Protein AF-0000000077104558 (afdb_homodimer)

pLDDT: mean 77.6, std 26.63, range [23.59, 98.69]

Solvent-accessible surface area (backbone atoms only — not comparable to full-atom values): 18915 Å² total; per-residue (Å²): 138,82,85,77,78,81,74,84,78,74,76,68,64,57,60,60,61,72,69,92,77,56,79,34,74,35,62,56,65,62,40,69,46,82,42,83,45,89,89,47,99,36,35,40,33,41,27,48,39,65,87,74,42,53,87,44,35,19,23,61,85,57,86,48,36,64,60,74,86,74,91,70,80,46,64,46,63,45,58,51,24,25,36,63,86,80,67,45,45,27,31,38,36,40,36,49,69,88,67,88,81,68,63,37,65,45,45,13,48,39,29,20,42,16,42,51,43,44,33,39,52,28,61,74,70,66,52,86,85,43,72,89,64,41,62,67,60,21,51,48,23,10,52,45,20,20,53,48,41,24,49,75,66,49,53,61,63,62,62,63,58,64,70,72,105,138,80,84,78,78,82,75,82,78,74,78,67,65,59,64,63,62,74,69,93,75,55,80,36,72,51,58,61,66,65,40,68,45,81,42,84,44,89,88,45,99,38,37,40,34,40,26,48,41,65,85,74,43,52,89,43,3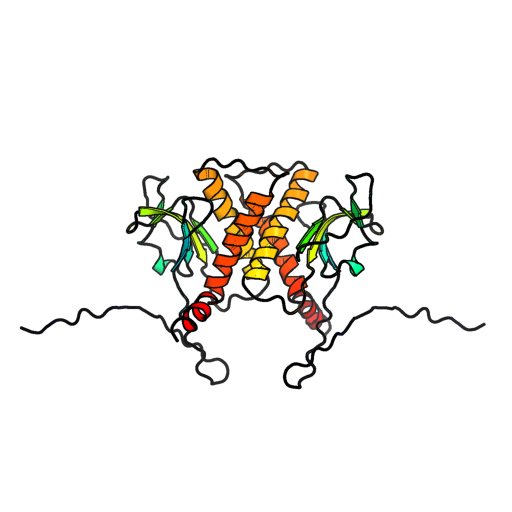5,20,24,61,86,58,85,50,36,64,59,75,86,74,90,71,80,46,67,44,64,44,60,52,24,25,35,64,86,82,66,47,44,26,30,36,35,40,34,48,70,87,67,88,81,68,62,36,66,46,44,13,48,41,29,21,43,16,42,54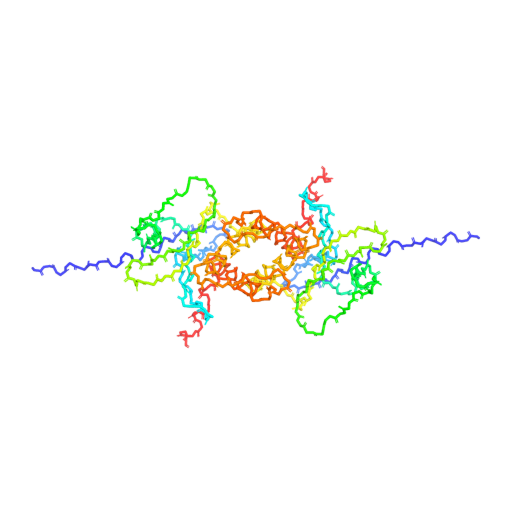,45,46,32,38,53,27,61,75,70,67,51,86,85,42,71,88,62,40,61,67,59,21,50,48,22,10,51,45,20,21,54,48,41,24,51,75,66,50,52,62,60,64,64,62,57,65,71,71,105

Radius of gyration: 22.87 Å; Cα contacts (8 Å, |Δi|>4): 547; chains: 2; bounding box: 53×93×56 Å

Structure (mmCIF, N/CA/C/O backbone):
data_AF-0000000077104558-model_v1
#
loop_
_entity.id
_entity.type
_entity.pdbx_description
1 polymer 'Uncharacterized protein'
#
loop_
_atom_site.group_PDB
_atom_site.id
_atom_site.type_symbol
_atom_site.label_atom_id
_atom_site.label_alt_id
_atom_site.label_comp_id
_atom_site.label_asym_id
_atom_site.label_entity_id
_atom_site.label_seq_id
_atom_site.pdbx_PDB_ins_code
_atom_site.Cartn_x
_atom_site.Cartn_y
_atom_site.Cartn_z
_atom_site.occupancy
_atom_site.B_iso_or_equiv
_atom_site.auth_seq_id
_atom_site.auth_comp_id
_atom_site.auth_asym_id
_atom_site.auth_atom_id
_atom_site.pdbx_PDB_model_num
ATOM 1 N N . MET A 1 1 ? -19.391 45.375 31.953 1 25.64 1 MET A N 1
ATOM 2 C CA . MET A 1 1 ? -18.109 44.719 31.75 1 25.64 1 MET A CA 1
ATOM 3 C C . MET A 1 1 ? -18.297 43.312 31.219 1 25.64 1 MET A C 1
ATOM 5 O O . MET A 1 1 ? -18.688 42.406 31.969 1 25.64 1 MET A O 1
ATOM 9 N N . GLY A 1 2 ? -18.922 43.094 30.047 1 24.81 2 GLY A N 1
ATOM 10 C CA . GLY A 1 2 ? -19.656 42.062 29.344 1 24.81 2 GLY A CA 1
ATOM 11 C C . GLY A 1 2 ? -18.781 40.906 28.891 1 24.81 2 GLY A C 1
ATOM 12 O O . GLY A 1 2 ? -17.766 41.125 28.219 1 24.81 2 GLY A O 1
ATOM 13 N N . THR A 1 3 ? -18.578 39.781 29.688 1 26.31 3 THR A N 1
ATOM 14 C CA . THR A 1 3 ? -17.75 38.562 29.594 1 26.31 3 THR A CA 1
ATOM 15 C C . THR A 1 3 ? -17.938 37.875 28.234 1 26.31 3 THR A C 1
ATOM 17 O O . THR A 1 3 ? -19.062 37.5 27.891 1 26.31 3 THR A O 1
ATOM 20 N N . LEU A 1 4 ? -17.172 38.188 27.141 1 25 4 LEU A N 1
ATOM 21 C CA . LEU A 1 4 ? -17.109 37.719 25.75 1 25 4 LEU A CA 1
ATOM 22 C C . LEU A 1 4 ? -16.828 36.25 25.703 1 25 4 LEU A C 1
ATOM 24 O O . LEU A 1 4 ? -15.781 35.781 26.156 1 25 4 LEU A O 1
ATOM 28 N N . LEU A 1 5 ? -17.875 35.406 25.797 1 23.59 5 LEU A N 1
ATOM 29 C CA . LEU A 1 5 ? -17.875 33.938 25.625 1 23.59 5 LEU A CA 1
ATOM 30 C C . LEU A 1 5 ? -17.219 33.562 24.312 1 23.59 5 LEU A C 1
ATOM 32 O O . LEU A 1 5 ? -17.719 33.906 23.234 1 23.59 5 LEU A O 1
ATOM 36 N N . LYS A 1 6 ? -15.891 33.594 24.203 1 26.17 6 LYS A N 1
ATOM 37 C CA . LYS A 1 6 ? -15.023 33.094 23.141 1 26.17 6 LYS A CA 1
ATOM 38 C C . LYS A 1 6 ? -15.398 31.656 22.781 1 26.17 6 LYS A C 1
ATOM 40 O O . LYS A 1 6 ? -15.25 30.75 23.594 1 26.17 6 LYS A O 1
ATOM 45 N N . GLY A 1 7 ? -16.5 31.469 22.078 1 23.73 7 GLY A N 1
ATOM 46 C CA . GLY A 1 7 ? -17.141 30.266 21.578 1 23.73 7 GLY A CA 1
ATOM 47 C C . GLY A 1 7 ? -16.203 29.406 20.75 1 23.73 7 GLY A C 1
ATOM 48 O O . GLY A 1 7 ? -15.359 29.906 20.016 1 23.73 7 GLY A O 1
ATOM 49 N N . PHE A 1 8 ? -15.836 28.172 21.188 1 27.56 8 PHE A N 1
ATOM 50 C CA . PHE A 1 8 ? -15.094 27.016 20.688 1 27.56 8 PHE A CA 1
ATOM 51 C C . PHE A 1 8 ? -15.633 26.578 19.328 1 27.56 8 PHE A C 1
ATOM 53 O O . PHE A 1 8 ? -16.812 26.234 19.203 1 27.56 8 PHE A O 1
ATOM 60 N N . THR A 1 9 ? -15.336 27.172 18.172 1 25.25 9 THR A N 1
ATOM 61 C CA . THR A 1 9 ? -15.641 26.844 16.781 1 25.25 9 THR A CA 1
ATOM 62 C C . THR A 1 9 ? -15.18 25.438 16.453 1 25.25 9 THR A C 1
ATOM 64 O O . THR A 1 9 ? -14 25.203 16.188 1 25.25 9 THR A O 1
ATOM 67 N N . ASN A 1 10 ? -15.352 24.453 17.234 1 29.23 10 ASN A N 1
ATOM 68 C CA . ASN A 1 10 ? -15.242 23.078 16.75 1 29.23 10 ASN A CA 1
ATOM 69 C C . ASN A 1 10 ? -16.047 22.875 15.469 1 29.23 10 ASN A C 1
ATOM 71 O O . ASN A 1 10 ? -17.281 22.859 15.5 1 29.23 10 ASN A O 1
ATOM 75 N N . HIS A 1 11 ? -15.781 23.578 14.367 1 26.52 11 HIS A N 1
ATOM 76 C CA . HIS A 1 11 ? -16.484 23.469 13.094 1 26.52 11 HIS A CA 1
ATOM 77 C C . HIS A 1 11 ? -16.625 22 12.672 1 26.52 11 HIS A C 1
ATOM 79 O O . HIS A 1 11 ? -15.664 21.406 12.188 1 26.52 11 HIS A O 1
ATOM 85 N N . LEU A 1 12 ? -17.344 21.234 13.328 1 31.33 12 LEU A N 1
ATOM 86 C CA . LEU A 1 12 ? -18.031 20.016 12.938 1 31.33 12 LEU A CA 1
ATOM 87 C C . LEU A 1 12 ? -18.797 20.219 11.625 1 31.33 12 LEU A C 1
ATOM 89 O O . LEU A 1 12 ? -19.797 20.938 11.594 1 31.33 12 LEU A O 1
ATOM 93 N N . CYS A 1 13 ? -18.141 20.5 10.523 1 27.34 13 CYS A N 1
ATOM 94 C CA . CYS A 1 13 ? -19 20.609 9.344 1 27.34 13 CYS A CA 1
ATOM 95 C C . CYS A 1 13 ? -19.75 19.312 9.086 1 27.34 13 CYS A C 1
ATOM 97 O O . CYS A 1 13 ? -19.125 18.266 8.867 1 27.34 13 CYS A O 1
ATOM 99 N N . ARG A 1 14 ? -20.844 19.156 9.688 1 28.66 14 ARG A N 1
ATOM 100 C CA . ARG A 1 14 ? -21.906 18.172 9.547 1 28.66 14 ARG A CA 1
ATOM 101 C C . ARG A 1 14 ? -22.516 18.203 8.148 1 28.66 14 ARG A C 1
ATOM 103 O O . ARG A 1 14 ? -23.094 19.219 7.742 1 28.66 14 ARG A O 1
ATOM 110 N N . PHE A 1 15 ? -21.828 17.938 7.09 1 29.83 15 PHE A N 1
ATOM 111 C CA . PHE A 1 15 ? -22.75 17.891 5.961 1 29.83 15 PHE A CA 1
ATOM 112 C C . PHE A 1 15 ? -23.578 16.609 5.988 1 29.83 15 PHE A C 1
ATOM 114 O O . PHE A 1 15 ? -23.031 15.516 6.188 1 29.83 15 PHE A O 1
ATOM 121 N N . ILE A 1 16 ? -24.766 16.734 6.426 1 31.33 16 ILE A N 1
ATOM 122 C CA . ILE A 1 16 ? -25.859 15.758 6.441 1 31.33 16 ILE A CA 1
ATOM 123 C C . ILE A 1 16 ? -26.266 15.43 5.008 1 31.33 16 ILE A C 1
ATOM 125 O O . ILE A 1 16 ? -26.703 16.312 4.266 1 31.33 16 ILE A O 1
ATOM 129 N N . ALA A 1 17 ? -25.547 14.539 4.242 1 29.95 17 ALA A N 1
ATOM 130 C CA . ALA A 1 17 ? -26.234 14.164 3.006 1 29.95 17 ALA A CA 1
ATOM 131 C C . ALA A 1 17 ? -27.281 13.094 3.262 1 29.95 17 ALA A C 1
ATOM 133 O O . ALA A 1 17 ? -27.125 12.25 4.145 1 29.95 17 ALA A O 1
ATOM 134 N N . PHE A 1 18 ? -28.5 13.414 3.025 1 29.83 18 PHE A N 1
ATOM 135 C CA . PHE A 1 18 ? -29.734 12.656 3.178 1 29.83 18 PHE A CA 1
ATOM 136 C C . PHE A 1 18 ? -29.859 11.586 2.098 1 29.83 18 PHE A C 1
ATOM 138 O O . PHE A 1 18 ? -29.625 11.859 0.917 1 29.83 18 PHE A O 1
ATOM 145 N N . ARG A 1 19 ? -29.328 10.258 2.199 1 36.16 19 ARG A N 1
ATOM 146 C CA . ARG A 1 19 ? -29.844 9.273 1.257 1 36.16 19 ARG A CA 1
ATOM 147 C C . ARG A 1 19 ? -30.922 8.406 1.901 1 36.16 19 ARG A C 1
ATOM 149 O O . ARG A 1 19 ? -30.672 7.762 2.922 1 36.16 19 ARG A O 1
ATOM 156 N N . ASN A 1 20 ? -32.125 8.055 1.382 1 39.5 20 ASN A N 1
ATOM 157 C CA . ASN A 1 20 ? -33.406 7.414 1.604 1 39.5 20 ASN A CA 1
ATOM 158 C C . ASN A 1 20 ? -33.969 7.742 2.986 1 39.5 20 ASN A C 1
ATOM 160 O O . ASN A 1 20 ? -34.5 6.859 3.68 1 39.5 20 ASN A O 1
ATOM 164 N N . GLY A 1 21 ? -34.031 8.891 3.607 1 37.16 21 GLY A N 1
ATOM 165 C CA . GLY A 1 21 ? -34.781 9.398 4.746 1 37.16 21 GLY A CA 1
ATOM 166 C C . GLY A 1 21 ? -33.938 9.516 6.008 1 37.16 21 GLY A C 1
ATOM 167 O O . GLY A 1 21 ? -34.312 10.227 6.945 1 37.16 21 GLY A O 1
ATOM 168 N N . SER A 1 22 ? -33.5 8.273 6.551 1 35.34 22 SER A N 1
ATOM 169 C CA . SER A 1 22 ? -32.844 8.367 7.852 1 35.34 22 SER A CA 1
ATOM 170 C C . SER A 1 22 ? -31.672 9.352 7.816 1 35.34 22 SER A C 1
ATOM 172 O O . SER A 1 22 ? -31.031 9.523 6.777 1 35.34 22 SER A O 1
ATOM 174 N N . PRO A 1 23 ? -31.75 10.305 8.891 1 35.34 23 PRO A N 1
ATOM 175 C CA . PRO A 1 23 ? -30.641 11.273 9.008 1 35.34 23 PRO A CA 1
ATOM 176 C C . PRO A 1 23 ? -29.281 10.641 8.75 1 35.34 23 PRO A C 1
ATOM 178 O O . PRO A 1 23 ? -28.984 9.562 9.258 1 35.34 23 PRO A O 1
ATOM 181 N N . TRP A 1 24 ? -28.906 10.516 7.566 1 31.25 24 TRP A N 1
ATOM 182 C CA . TRP A 1 24 ? -27.531 10.109 7.309 1 31.25 24 TRP A CA 1
ATOM 183 C C . TRP A 1 24 ? -26.562 10.836 8.242 1 31.25 24 TRP A C 1
ATOM 185 O O . TRP A 1 24 ? -26.656 12.055 8.414 1 31.25 24 TRP A O 1
ATOM 195 N N . LEU A 1 25 ? -26.328 10.328 9.484 1 31.91 25 LEU A N 1
ATOM 196 C CA . LEU A 1 25 ? -25.266 10.727 10.398 1 31.91 25 LEU A CA 1
ATOM 197 C C . LEU A 1 25 ? -24.172 11.484 9.656 1 31.91 25 LEU A C 1
ATOM 199 O O . LEU A 1 25 ? -23.703 11.031 8.609 1 31.91 25 LEU A O 1
ATOM 203 N N . GLU A 1 26 ? -24.203 12.711 9.695 1 34 26 GLU A N 1
ATOM 204 C CA . GLU A 1 26 ? -23.172 13.672 9.328 1 34 26 GLU A CA 1
ATOM 205 C C . GLU A 1 26 ? -21.781 13.156 9.68 1 34 26 GLU A C 1
ATOM 207 O O . GLU A 1 26 ? -21.469 12.961 10.859 1 34 26 GLU A O 1
ATOM 212 N N . ILE A 1 27 ? -21.344 12.102 9.109 1 38 27 ILE A N 1
ATOM 213 C CA . ILE A 1 27 ? -20 11.562 9.273 1 38 27 ILE A CA 1
ATOM 214 C C . ILE A 1 27 ? -19.016 12.711 9.469 1 38 27 ILE A C 1
ATOM 216 O O . ILE A 1 27 ? -18.875 13.586 8.609 1 38 27 ILE A O 1
ATOM 220 N N . ILE A 1 28 ? -18.969 13.336 10.633 1 39.59 28 ILE A N 1
ATOM 221 C CA . ILE A 1 28 ? -17.875 14.219 11 1 39.59 28 ILE A CA 1
ATOM 222 C C . ILE A 1 28 ? -16.594 13.766 10.312 1 39.59 28 ILE A C 1
ATOM 224 O O . ILE A 1 28 ? -16.078 12.68 10.594 1 39.59 28 ILE A O 1
ATOM 228 N N . VAL A 1 29 ? -16.516 14.062 9.016 1 48.56 29 VAL A N 1
ATOM 229 C CA . VAL A 1 29 ? -15.32 13.789 8.211 1 48.56 29 VAL A CA 1
ATOM 230 C C . VAL A 1 29 ? -14.086 14.344 8.914 1 48.56 29 VAL A C 1
ATOM 232 O O . VAL A 1 29 ? -14.008 15.539 9.203 1 48.56 29 VAL A O 1
ATOM 235 N N . ILE A 1 30 ? -13.625 13.711 10.047 1 55.16 30 ILE A N 1
ATOM 236 C CA . ILE A 1 30 ? -12.305 14.055 10.57 1 55.16 30 ILE A CA 1
ATOM 237 C C . ILE A 1 30 ? -11.422 14.57 9.43 1 55.16 30 ILE A C 1
ATOM 239 O O . ILE A 1 30 ? -11.18 13.859 8.453 1 55.16 30 ILE A O 1
ATOM 243 N N . MET A 1 31 ? -11.141 15.992 9.5 1 75.88 31 MET A N 1
ATOM 244 C CA . MET A 1 31 ? -10.477 16.641 8.375 1 75.88 31 MET A CA 1
ATOM 245 C C . MET A 1 31 ? -8.969 16.406 8.422 1 75.88 31 MET A C 1
ATOM 247 O O . MET A 1 31 ? -8.336 16.172 7.391 1 75.88 31 MET A O 1
ATOM 251 N N . LEU A 1 32 ? -8.406 16.422 9.719 1 91.06 32 LEU A N 1
ATOM 252 C CA . LEU A 1 32 ? -6.977 16.188 9.906 1 91.06 32 LEU A CA 1
ATOM 253 C C . LEU A 1 32 ? -6.73 15.281 11.117 1 91.06 32 LEU A C 1
ATOM 255 O O . LEU A 1 32 ? -7.195 15.578 12.219 1 91.06 32 LEU A O 1
ATOM 259 N N . LYS A 1 33 ? -6.121 14.117 11.008 1 94.75 33 LYS A N 1
ATOM 260 C CA . LYS A 1 33 ? -5.789 13.203 12.086 1 94.75 33 LYS A CA 1
ATOM 261 C C . LYS A 1 33 ? -4.281 12.984 12.188 1 94.75 33 LYS A C 1
ATOM 263 O O . LYS A 1 33 ? -3.605 12.82 11.164 1 94.75 33 LYS A O 1
ATOM 268 N N . GLU A 1 34 ? -3.818 13.031 13.453 1 96.44 34 GLU A N 1
ATOM 269 C CA . GLU A 1 34 ? -2.42 12.734 13.75 1 96.44 34 GLU A CA 1
ATOM 270 C C . GLU A 1 34 ? -2.25 11.305 14.25 1 96.44 34 GLU A C 1
ATOM 272 O O . GLU A 1 34 ? -3.031 10.836 15.086 1 96.44 34 GLU A O 1
ATOM 277 N N . PHE A 1 35 ? -1.229 10.656 13.766 1 96.38 35 PHE A N 1
ATOM 278 C CA . PHE A 1 35 ? -0.873 9.312 14.227 1 96.38 35 PHE A CA 1
ATOM 279 C C . PHE A 1 35 ? 0.574 9.273 14.703 1 96.38 35 PHE A C 1
ATOM 281 O O . PHE A 1 35 ? 1.452 9.891 14.094 1 96.38 35 PHE A O 1
ATOM 288 N N . ASN A 1 36 ? 0.762 8.508 15.758 1 96.06 36 ASN A N 1
ATOM 289 C CA . ASN A 1 36 ? 2.107 8.297 16.281 1 96.06 36 ASN A CA 1
ATOM 290 C C . ASN A 1 36 ? 2.754 7.047 15.68 1 96.06 36 ASN A C 1
ATOM 292 O O . ASN A 1 36 ? 2.197 5.953 15.766 1 96.06 36 ASN A O 1
ATOM 296 N N . CYS A 1 37 ? 3.908 7.293 15.062 1 94.31 37 CYS A N 1
ATOM 297 C CA . CYS A 1 37 ? 4.703 6.145 14.641 1 94.31 37 CYS A CA 1
ATOM 298 C C . CYS A 1 37 ? 5.484 5.559 15.805 1 94.31 37 CYS A C 1
ATOM 300 O O . CYS A 1 37 ? 6.262 6.266 16.453 1 94.31 37 CYS A O 1
ATOM 302 N N . GLU A 1 38 ? 5.316 4.352 16.062 1 92 38 GLU A N 1
ATOM 303 C CA . GLU A 1 38 ? 5.93 3.729 17.234 1 92 38 GLU A CA 1
ATOM 304 C C . GLU A 1 38 ? 7.402 3.408 16.984 1 92 38 GLU A C 1
ATOM 306 O O . GLU A 1 38 ? 8.203 3.352 17.922 1 92 38 GLU A O 1
ATOM 311 N N . ILE A 1 39 ? 7.781 3.273 15.797 1 93.56 39 ILE A N 1
ATOM 312 C CA . ILE A 1 39 ? 9.102 2.783 15.43 1 93.56 39 ILE A CA 1
ATOM 313 C C . ILE A 1 39 ? 10.039 3.963 15.188 1 93.56 39 ILE A C 1
ATOM 315 O O . ILE A 1 39 ? 11.234 3.895 15.5 1 93.56 39 ILE A O 1
ATOM 319 N N . TYR A 1 40 ? 9.523 5.043 14.688 1 96.25 40 TYR A N 1
ATOM 320 C CA . TYR A 1 40 ? 10.336 6.207 14.344 1 96.25 40 TYR A CA 1
ATOM 321 C C . TYR A 1 40 ? 9.781 7.465 15 1 96.25 40 TYR A C 1
ATOM 323 O O . TYR A 1 40 ? 8.57 7.582 15.203 1 96.25 40 TYR A O 1
ATOM 331 N N . PRO A 1 41 ? 10.664 8.375 15.305 1 96.75 41 PRO A N 1
ATOM 332 C CA . PRO A 1 41 ? 10.203 9.641 15.891 1 96.75 41 PRO A CA 1
ATOM 333 C C . PRO A 1 41 ? 9.625 10.594 14.852 1 96.75 41 PRO A C 1
ATOM 335 O O . PRO A 1 41 ? 10.094 11.727 14.711 1 96.75 41 PRO A O 1
ATOM 338 N N . ARG A 1 42 ? 8.68 10.148 14.117 1 97.88 42 ARG A N 1
ATOM 339 C CA . ARG A 1 42 ? 7.961 10.898 13.094 1 97.88 42 ARG A CA 1
ATOM 340 C C . ARG A 1 42 ? 6.453 10.695 13.219 1 97.88 42 ARG A C 1
ATOM 342 O O . ARG A 1 42 ? 6 9.617 13.617 1 97.88 42 ARG A O 1
ATOM 349 N N . LYS A 1 43 ? 5.762 11.742 12.875 1 98.25 43 LYS A N 1
ATOM 350 C CA . LYS A 1 43 ? 4.305 11.688 12.867 1 98.25 43 LYS A CA 1
ATOM 351 C C . LYS A 1 43 ? 3.771 11.422 11.469 1 98.25 43 LYS A C 1
ATOM 353 O O . LYS A 1 43 ? 4.453 11.703 10.477 1 98.25 43 LYS A O 1
ATOM 358 N N . LEU A 1 44 ? 2.621 10.82 11.484 1 98.44 44 LEU A N 1
ATOM 359 C CA . LEU A 1 44 ? 1.798 10.773 10.281 1 98.44 44 LEU A CA 1
ATOM 360 C C . LEU A 1 44 ? 0.531 11.602 10.453 1 98.44 44 LEU A C 1
ATOM 362 O O . LEU A 1 44 ? -0.186 11.445 11.445 1 98.44 44 LEU A O 1
ATOM 366 N N . TRP A 1 45 ? 0.35 12.484 9.523 1 97.81 45 TRP A N 1
ATOM 367 C CA . TRP A 1 45 ? -0.92 13.195 9.469 1 97.81 45 TRP A CA 1
ATOM 368 C C . TRP A 1 45 ? -1.707 12.82 8.219 1 97.81 45 TRP A C 1
ATOM 370 O O . TRP A 1 45 ? -1.135 12.688 7.137 1 97.81 45 TRP A O 1
ATOM 380 N N . VAL A 1 46 ? -2.98 12.602 8.391 1 96.44 46 VAL A N 1
ATOM 381 C CA . VAL A 1 46 ? -3.898 12.344 7.289 1 96.44 46 VAL A CA 1
ATOM 382 C C . VAL A 1 46 ? -5.035 13.359 7.309 1 96.44 46 VAL A C 1
ATOM 384 O O . VAL A 1 46 ? -5.672 13.57 8.344 1 96.44 46 VAL A O 1
ATOM 387 N N . ALA A 1 47 ? -5.211 13.984 6.168 1 94.12 47 ALA A N 1
ATOM 388 C CA . ALA A 1 47 ? -6.238 15.016 6.059 1 94.12 47 ALA A CA 1
ATOM 389 C C . ALA A 1 47 ? -7.109 14.797 4.82 1 94.12 47 ALA A C 1
ATOM 391 O O . ALA A 1 47 ? -6.699 14.109 3.881 1 94.12 47 ALA A O 1
ATOM 392 N N . THR A 1 48 ? -8.305 15.461 4.828 1 89.75 48 THR A N 1
ATOM 393 C CA . THR A 1 48 ? -9.227 15.281 3.715 1 89.75 48 THR A CA 1
ATOM 394 C C . THR A 1 48 ? -9.586 16.625 3.08 1 89.75 48 THR A C 1
ATOM 396 O O . THR A 1 48 ? -10.445 16.688 2.199 1 89.75 48 THR A O 1
ATOM 399 N N . SER A 1 49 ? -8.961 17.656 3.523 1 88 49 SER A N 1
ATOM 400 C CA . SER A 1 49 ? -9.148 18.984 2.951 1 88 49 SER A CA 1
ATOM 401 C C . SER A 1 49 ? -7.883 19.828 3.096 1 88 49 SER A C 1
ATOM 403 O O . SER A 1 49 ? -7.258 19.828 4.156 1 88 49 SER A O 1
ATOM 405 N N . PHE A 1 50 ? -7.586 20.531 1.994 1 91.62 50 PHE A N 1
ATOM 406 C CA . PHE A 1 50 ? -6.414 21.391 2.049 1 91.62 50 PHE A CA 1
ATOM 407 C C . PHE A 1 50 ? -6.629 22.531 3.029 1 91.62 50 PHE A C 1
ATOM 409 O O . PHE A 1 50 ? -5.695 22.953 3.713 1 91.62 50 PHE A O 1
ATOM 416 N N . GLU A 1 51 ? -7.855 23.016 3.1 1 89.94 51 GLU A N 1
ATOM 417 C CA . GLU A 1 51 ? -8.195 24.125 3.988 1 89.94 51 GLU A CA 1
ATOM 418 C C . GLU A 1 51 ? -7.855 23.781 5.438 1 89.94 51 GLU A C 1
ATOM 420 O O . GLU A 1 51 ? -7.461 24.656 6.207 1 89.94 51 GLU A O 1
ATOM 425 N N . ASP A 1 52 ? -7.824 22.531 5.762 1 89.31 52 ASP A N 1
ATOM 426 C CA . ASP A 1 52 ? -7.602 22.094 7.137 1 89.31 52 ASP A CA 1
ATOM 427 C C . ASP A 1 52 ? -6.113 22.031 7.461 1 89.31 52 ASP A C 1
ATOM 429 O O . ASP A 1 52 ? -5.727 21.938 8.625 1 89.31 52 ASP A O 1
ATOM 433 N N . VAL A 1 53 ? -5.273 22.125 6.367 1 95.38 53 VAL A N 1
ATOM 434 C CA . VAL A 1 53 ? -3.871 21.859 6.664 1 95.38 53 VAL A CA 1
ATOM 435 C C . VAL A 1 53 ? -3.004 23 6.156 1 95.38 53 VAL A C 1
ATOM 437 O O . VAL A 1 53 ? -1.843 23.141 6.555 1 95.38 53 VAL A O 1
ATOM 440 N N . LYS A 1 54 ? -3.441 23.891 5.395 1 93.56 54 LYS A N 1
ATOM 441 C CA . LYS A 1 54 ? -2.66 24.875 4.652 1 93.56 54 LYS A CA 1
ATOM 442 C C . LYS A 1 54 ? -1.871 25.781 5.598 1 93.56 54 LYS A C 1
ATOM 444 O O . LYS A 1 54 ? -0.763 26.219 5.273 1 93.56 54 LYS A O 1
ATOM 449 N N . ASP A 1 55 ? -2.359 26.062 6.77 1 96.06 55 ASP A N 1
ATOM 450 C CA . ASP A 1 55 ? -1.695 26.984 7.68 1 96.06 55 ASP A CA 1
ATOM 451 C C . ASP A 1 55 ? -1.01 26.234 8.82 1 96.06 55 ASP A C 1
ATOM 453 O O . ASP A 1 55 ? -0.462 26.859 9.734 1 96.06 55 ASP A O 1
ATOM 457 N N . LYS A 1 56 ? -0.976 25 8.75 1 97.44 56 LYS A N 1
ATOM 458 C CA . LYS A 1 56 ? -0.54 24.234 9.922 1 97.44 56 LYS A CA 1
ATOM 459 C C . LYS A 1 56 ? 0.825 23.594 9.688 1 97.44 56 LYS A C 1
ATOM 461 O O . LYS A 1 56 ? 1.473 23.141 10.633 1 97.44 56 LYS A O 1
ATOM 466 N N . PHE A 1 57 ? 1.223 23.609 8.391 1 98.19 57 PHE A N 1
ATOM 467 C CA . PHE A 1 57 ? 2.43 22.844 8.102 1 98.19 57 PHE A CA 1
ATOM 468 C C . PHE A 1 57 ? 3.396 23.656 7.25 1 98.19 57 PHE A C 1
ATOM 470 O O . PHE A 1 57 ? 2.975 24.5 6.461 1 98.19 57 PHE A O 1
ATOM 477 N N . VAL A 1 58 ? 4.652 23.344 7.469 1 98.06 58 VAL A N 1
ATOM 478 C CA . VAL A 1 58 ? 5.73 23.828 6.617 1 98.06 58 VAL A CA 1
ATOM 479 C C . VAL A 1 58 ? 6.633 22.672 6.211 1 98.06 58 VAL A C 1
ATOM 481 O O . VAL A 1 58 ? 6.609 21.609 6.84 1 98.06 58 VAL A O 1
ATOM 484 N N . CYS A 1 59 ? 7.363 22.828 5.168 1 96.69 59 CYS A N 1
ATOM 485 C CA . CYS A 1 59 ? 8.383 21.875 4.77 1 96.69 59 CYS A CA 1
ATOM 486 C C . CYS A 1 59 ? 9.719 22.188 5.426 1 96.69 59 CYS A C 1
ATOM 488 O O . CYS A 1 59 ? 10.398 23.141 5.039 1 96.69 59 CYS A O 1
ATOM 490 N N . HIS A 1 60 ? 10.156 21.312 6.281 1 94.56 60 HIS A N 1
ATOM 491 C CA . HIS A 1 60 ? 11.305 21.688 7.102 1 94.56 60 HIS A CA 1
ATOM 492 C C . HIS A 1 60 ? 12.609 21.469 6.348 1 94.56 60 HIS A C 1
ATOM 494 O O . HIS A 1 60 ? 13.656 22 6.734 1 94.56 60 HIS A O 1
ATOM 500 N N . LYS A 1 61 ? 12.602 20.781 5.258 1 93.19 61 LYS A N 1
ATOM 501 C CA . LYS A 1 61 ? 13.797 20.609 4.438 1 93.19 61 LYS A CA 1
ATOM 502 C C . LYS A 1 61 ? 13.859 21.656 3.334 1 93.19 61 LYS A C 1
ATOM 504 O O . LYS A 1 61 ? 14.82 21.703 2.561 1 93.19 61 LYS A O 1
ATOM 509 N N . ASN A 1 62 ? 12.891 22.469 3.217 1 91.62 62 ASN A N 1
ATOM 510 C CA . ASN A 1 62 ? 12.82 23.531 2.217 1 91.62 62 ASN A CA 1
ATOM 511 C C . ASN A 1 62 ? 12.609 24.891 2.863 1 91.62 62 ASN A C 1
ATOM 513 O O . ASN A 1 62 ? 11.672 25.609 2.514 1 91.62 62 ASN A O 1
ATOM 517 N N . ASP A 1 63 ? 13.445 25.297 3.762 1 92.62 63 ASP A N 1
ATOM 518 C CA . ASP A 1 63 ? 13.453 26.594 4.426 1 92.62 63 ASP A CA 1
ATOM 519 C C . ASP A 1 63 ? 12.117 26.875 5.121 1 92.62 63 ASP A C 1
ATOM 521 O O . ASP A 1 63 ? 11.633 28 5.133 1 92.62 63 ASP A O 1
ATOM 525 N N . GLU A 1 64 ? 11.445 25.859 5.453 1 95.19 64 GLU A N 1
ATOM 526 C CA . GLU A 1 64 ? 10.188 25.922 6.184 1 95.19 64 GLU A CA 1
ATOM 527 C C . GLU A 1 64 ? 9.125 26.672 5.387 1 95.19 64 GLU A C 1
ATOM 529 O O . GLU A 1 64 ? 8.312 27.406 5.957 1 95.19 64 GLU A O 1
ATOM 534 N N . LYS A 1 65 ? 9.164 26.531 4.133 1 96.25 65 LYS A N 1
ATOM 535 C CA . LYS A 1 65 ? 8.102 27.078 3.291 1 96.25 65 LYS A CA 1
ATOM 536 C C . LYS A 1 65 ? 6.77 26.375 3.555 1 96.25 65 LYS A C 1
ATOM 538 O O . LYS A 1 65 ? 6.738 25.172 3.789 1 96.25 65 LYS A O 1
ATOM 543 N N . PRO A 1 66 ? 5.766 27.25 3.465 1 96.94 66 PRO A N 1
ATOM 544 C CA . PRO A 1 66 ? 4.449 26.609 3.609 1 96.94 66 PRO A CA 1
ATOM 545 C C . PRO A 1 66 ? 4.176 25.562 2.531 1 96.94 66 PRO A C 1
ATOM 547 O O . PRO A 1 66 ? 4.699 25.672 1.418 1 96.94 66 PRO A O 1
ATOM 550 N N . ILE A 1 67 ? 3.375 24.578 2.92 1 96.56 67 ILE A N 1
ATOM 551 C CA . ILE A 1 67 ? 2.975 23.609 1.904 1 96.56 67 ILE A CA 1
ATOM 552 C C . ILE A 1 67 ? 2.078 24.297 0.87 1 96.56 67 ILE A C 1
ATOM 554 O O . ILE A 1 67 ? 1.375 25.25 1.185 1 96.56 67 ILE A O 1
ATOM 558 N N . GLU A 1 68 ? 2.172 23.734 -0.313 1 94.88 68 GLU A N 1
ATOM 559 C CA . GLU A 1 68 ? 1.375 24.297 -1.401 1 94.88 68 GLU A CA 1
ATOM 560 C C . GLU A 1 68 ? 0.353 23.281 -1.914 1 94.88 68 GLU A C 1
ATOM 562 O O . GLU A 1 68 ? 0.602 22.078 -1.89 1 94.88 68 GLU A O 1
ATOM 567 N N . LYS A 1 69 ? -0.716 23.922 -2.391 1 91.69 69 LYS A N 1
ATOM 568 C CA . LYS A 1 69 ? -1.757 23.078 -2.965 1 91.69 69 LYS A CA 1
ATOM 569 C C . LYS A 1 69 ? -1.367 22.594 -4.359 1 91.69 69 LYS A C 1
ATOM 571 O O . LYS A 1 69 ? -0.872 23.375 -5.176 1 91.69 69 LYS A O 1
ATOM 576 N N . TYR A 1 70 ? -1.635 21.281 -4.508 1 88.5 70 TYR A N 1
ATOM 577 C CA . TYR A 1 70 ? -1.465 20.766 -5.855 1 88.5 70 TYR A CA 1
ATOM 578 C C . TYR A 1 70 ? -2.729 20.953 -6.684 1 88.5 70 TYR A C 1
ATOM 580 O O . TYR A 1 70 ? -3.842 20.875 -6.16 1 88.5 70 TYR A O 1
ATOM 588 N N . GLU A 1 71 ? -2.646 21.297 -7.906 1 80.81 71 GLU A N 1
ATOM 589 C CA . GLU A 1 71 ? -3.787 21.609 -8.758 1 80.81 71 GLU A CA 1
ATOM 590 C C . GLU A 1 71 ? -4.453 20.344 -9.281 1 80.81 71 GLU A C 1
ATOM 592 O O . GLU A 1 71 ? -5.66 20.328 -9.547 1 80.81 71 GLU A O 1
ATOM 597 N N . ASP A 1 72 ? -3.701 19.422 -9.43 1 80.44 72 ASP A N 1
ATOM 598 C CA . ASP A 1 72 ? -4.238 18.203 -10.031 1 80.44 72 ASP A CA 1
ATOM 599 C C . ASP A 1 72 ? -4.078 17 -9.094 1 80.44 72 ASP A C 1
ATOM 601 O O . ASP A 1 72 ? -3.193 17 -8.234 1 80.44 72 ASP A O 1
ATOM 605 N N . GLY A 1 73 ? -5.172 16.25 -9.125 1 80.44 73 GLY A N 1
ATOM 606 C CA . GLY A 1 73 ? -5.078 15.016 -8.359 1 80.44 73 GLY A CA 1
ATOM 607 C C . GLY A 1 73 ? -6.016 14.977 -7.168 1 80.44 73 GLY A C 1
ATOM 608 O O . GLY A 1 73 ? -6.633 15.992 -6.824 1 80.44 73 GLY A O 1
ATOM 609 N N . ASN A 1 74 ? -6.09 13.766 -6.594 1 87.31 74 ASN A N 1
ATOM 610 C CA . ASN A 1 74 ? -7.035 13.609 -5.496 1 87.31 74 ASN A CA 1
ATOM 611 C C . ASN A 1 74 ? -6.348 13.094 -4.234 1 87.31 74 ASN A C 1
ATOM 613 O O . ASN A 1 74 ? -6.984 12.945 -3.191 1 87.31 74 ASN A O 1
ATOM 617 N N . ALA A 1 75 ? -5.098 12.875 -4.305 1 93.19 75 ALA A N 1
ATOM 618 C CA . ALA A 1 75 ? -4.324 12.477 -3.131 1 93.19 75 ALA A CA 1
ATOM 619 C C . ALA A 1 75 ? -2.865 12.906 -3.264 1 93.19 75 ALA A C 1
ATOM 621 O O . ALA A 1 75 ? -2.279 12.812 -4.348 1 93.19 75 ALA A O 1
ATOM 622 N N . TYR A 1 76 ? -2.244 13.344 -2.145 1 94.69 76 TYR A N 1
ATOM 623 C CA . TYR A 1 76 ? -0.885 13.875 -2.137 1 94.69 76 TYR A CA 1
ATOM 624 C C . TYR A 1 76 ? -0.175 13.539 -0.833 1 94.69 76 TYR A C 1
ATOM 626 O O . TYR A 1 76 ? -0.794 13.531 0.234 1 94.69 76 TYR A O 1
ATOM 634 N N . THR A 1 77 ? 1.076 13.336 -1.046 1 97.38 77 THR A N 1
ATOM 635 C CA . THR A 1 77 ? 1.916 13.195 0.138 1 97.38 77 THR A CA 1
ATOM 636 C C . THR A 1 77 ? 2.902 14.352 0.242 1 97.38 77 THR A C 1
ATOM 638 O O . THR A 1 77 ? 3.689 14.594 -0.678 1 97.38 77 THR A O 1
ATOM 641 N N . TYR A 1 78 ? 2.799 15.125 1.294 1 97.44 78 TYR A N 1
ATOM 642 C CA . TYR A 1 78 ? 3.797 16.125 1.636 1 97.44 78 TYR A CA 1
ATOM 643 C C . TYR A 1 78 ? 4.895 15.531 2.51 1 97.44 78 TYR A C 1
ATOM 645 O O . TYR A 1 78 ? 4.637 15.109 3.639 1 97.44 78 TYR A O 1
ATOM 653 N N . GLN A 1 79 ? 6.07 15.562 1.967 1 96.5 79 GLN A N 1
ATOM 654 C CA . GLN A 1 79 ? 7.207 14.945 2.645 1 96.5 79 GLN A CA 1
ATOM 655 C C . GLN A 1 79 ? 7.902 15.945 3.566 1 96.5 79 GLN A C 1
ATOM 657 O O . GLN A 1 79 ? 7.832 17.156 3.346 1 96.5 79 GLN A O 1
ATOM 662 N N . CYS A 1 80 ? 8.469 15.453 4.66 1 97.12 80 CYS A N 1
ATOM 663 C CA . CYS A 1 80 ? 9.344 16.219 5.535 1 97.12 80 CYS A CA 1
ATOM 664 C C . CYS A 1 80 ? 8.641 17.484 6.031 1 97.12 80 CYS A C 1
ATOM 666 O O . CYS A 1 80 ? 9.188 18.578 5.938 1 97.12 80 CYS A O 1
ATOM 668 N N . VAL A 1 81 ? 7.473 17.297 6.551 1 98.25 81 VAL A N 1
ATOM 669 C CA . VAL A 1 81 ? 6.75 18.469 7.047 1 98.25 81 VAL A CA 1
ATOM 670 C C . VAL A 1 81 ? 6.957 18.594 8.555 1 98.25 81 VAL A C 1
ATOM 672 O O . VAL A 1 81 ? 7.359 17.641 9.219 1 98.25 81 VAL A O 1
ATOM 675 N N . MET A 1 82 ? 6.781 19.766 9 1 98.56 82 MET A N 1
ATOM 676 C CA . MET A 1 82 ? 6.73 20.109 10.422 1 98.56 82 MET A CA 1
ATOM 677 C C . MET A 1 82 ? 5.41 20.781 10.773 1 98.56 82 MET A C 1
ATOM 679 O O . MET A 1 82 ? 4.969 21.688 10.07 1 98.56 82 MET A O 1
ATOM 683 N N . HIS A 1 83 ? 4.781 20.25 11.758 1 98.38 83 HIS A N 1
ATOM 684 C CA . HIS A 1 83 ? 3.623 20.938 12.297 1 98.38 83 HIS A CA 1
ATOM 685 C C . HIS A 1 83 ? 4.039 22.203 13.039 1 98.38 83 HIS A C 1
ATOM 687 O O . HIS A 1 83 ? 4.82 22.141 13.992 1 98.38 83 HIS A O 1
ATOM 693 N N . LYS A 1 84 ? 3.496 23.328 12.68 1 97.62 84 LYS A N 1
ATOM 694 C CA . LYS A 1 84 ? 3.992 24.625 13.141 1 97.62 84 LYS A CA 1
ATOM 695 C C . LYS A 1 84 ? 3.828 24.781 14.648 1 97.62 84 LYS A C 1
ATOM 697 O O . LYS A 1 84 ? 4.73 25.266 15.328 1 97.62 84 LYS A O 1
ATOM 702 N N . LYS A 1 85 ? 2.711 24.391 15.07 1 97.12 85 LYS A N 1
ATOM 703 C CA . LYS A 1 85 ? 2.406 24.609 16.484 1 97.12 85 LYS A CA 1
ATOM 704 C C . LYS A 1 85 ? 3.184 23.656 17.375 1 97.12 85 LYS A C 1
ATOM 706 O O . LYS A 1 85 ? 3.818 24.062 18.344 1 97.12 85 LYS A O 1
ATOM 711 N N . SER A 1 86 ? 3.156 22.359 17.109 1 97.06 86 SER A N 1
ATOM 712 C CA . SER A 1 86 ? 3.742 21.344 17.969 1 97.06 86 SER A CA 1
ATOM 713 C C . SER A 1 86 ? 5.23 21.172 17.688 1 97.06 86 SER A C 1
ATOM 715 O O . SER A 1 86 ? 5.953 20.562 18.484 1 97.06 86 SER A O 1
ATOM 717 N N . LYS A 1 87 ? 5.688 21.578 16.594 1 97.62 87 LYS A N 1
ATOM 718 C CA . LYS A 1 87 ? 7.074 21.484 16.141 1 97.62 87 LYS A CA 1
ATOM 719 C C . LYS A 1 87 ? 7.484 20.031 15.906 1 97.62 87 LYS A C 1
ATOM 721 O O . LYS A 1 87 ? 8.672 19.703 15.906 1 97.62 87 LYS A O 1
ATOM 726 N N . LYS A 1 88 ? 6.52 19.203 15.727 1 97.81 88 LYS A N 1
ATOM 727 C CA . LYS A 1 88 ? 6.781 17.797 15.406 1 97.81 88 LYS A CA 1
ATOM 728 C C . LYS A 1 88 ? 6.969 17.609 13.906 1 97.81 88 LYS A C 1
ATOM 730 O O . LYS A 1 88 ? 6.328 18.297 13.102 1 97.81 88 LYS A O 1
ATOM 735 N N . TYR A 1 89 ? 7.812 16.641 13.586 1 98.31 89 TYR A N 1
ATOM 736 C CA . TYR A 1 89 ? 8.141 16.359 12.195 1 98.31 89 TYR A CA 1
ATOM 737 C C . TYR A 1 89 ? 7.438 15.094 11.711 1 98.31 89 TYR A C 1
ATOM 739 O O . TYR A 1 89 ? 7.141 14.195 12.508 1 98.31 89 TYR A O 1
ATOM 747 N N . GLY A 1 90 ? 7.172 15.055 10.414 1 98.25 90 GLY A N 1
ATOM 748 C CA . GLY A 1 90 ? 6.574 13.859 9.844 1 98.25 90 GLY A CA 1
ATOM 749 C C . GLY A 1 90 ? 6.152 14.039 8.398 1 98.25 90 GLY A C 1
ATOM 750 O O . GLY A 1 90 ? 6.828 14.719 7.629 1 98.25 90 GLY A O 1
ATOM 751 N N . THR A 1 91 ? 5.191 13.266 8.023 1 98.5 91 THR A N 1
ATOM 752 C CA . THR A 1 91 ? 4.621 13.266 6.68 1 98.5 91 THR A CA 1
ATOM 753 C C . THR A 1 91 ? 3.117 13.516 6.73 1 98.5 91 THR A C 1
ATOM 755 O O . THR A 1 91 ? 2.432 13.031 7.633 1 98.5 91 THR A O 1
ATOM 758 N N . LEU A 1 92 ? 2.654 14.312 5.801 1 98.38 92 LEU A N 1
ATOM 759 C CA . LEU A 1 92 ? 1.236 14.625 5.664 1 98.38 92 LEU A CA 1
ATOM 760 C C . LEU A 1 92 ? 0.671 14.031 4.379 1 98.38 92 LEU A C 1
ATOM 762 O O . LEU A 1 92 ? 1.22 14.25 3.295 1 98.38 92 LEU A O 1
ATOM 766 N N . ILE A 1 93 ? -0.352 13.25 4.531 1 97.62 93 ILE A N 1
ATOM 767 C CA . ILE A 1 93 ? -1.106 12.781 3.375 1 97.62 93 ILE A CA 1
ATOM 768 C C . ILE A 1 93 ? -2.449 13.508 3.305 1 97.62 93 ILE A C 1
ATOM 770 O O . ILE A 1 93 ? -3.203 13.523 4.281 1 97.62 93 ILE A O 1
ATOM 774 N N . LEU A 1 94 ? -2.701 14.07 2.143 1 95.25 94 LEU A N 1
ATOM 775 C CA . LEU A 1 94 ? -3.938 14.805 1.897 1 95.25 94 LEU A CA 1
ATOM 776 C C . LEU A 1 94 ? -4.777 14.109 0.83 1 95.25 94 LEU A C 1
ATOM 778 O O . LEU A 1 94 ? -4.301 13.867 -0.283 1 95.25 94 LEU A O 1
ATOM 782 N N . PHE A 1 95 ? -5.973 13.719 1.206 1 91.69 95 PHE A N 1
ATOM 783 C CA . PHE A 1 95 ? -6.957 13.211 0.26 1 91.69 95 PHE A CA 1
ATOM 784 C C . PHE A 1 95 ? -8.016 14.266 -0.039 1 91.69 95 PHE A C 1
ATOM 786 O O . PHE A 1 95 ? -8.625 14.82 0.878 1 91.69 95 PHE A O 1
ATOM 793 N N . VAL A 1 96 ? -8.172 14.5 -1.335 1 85.88 96 VAL A N 1
ATOM 794 C CA . VAL A 1 96 ? -9.164 15.492 -1.737 1 85.88 96 VAL A CA 1
ATOM 795 C C . VAL A 1 96 ? -10.219 14.828 -2.623 1 85.88 96 VAL A C 1
ATOM 797 O O . VAL A 1 96 ? -10.109 14.844 -3.852 1 85.88 96 VAL A O 1
ATOM 800 N N . PHE A 1 97 ? -11.102 14.094 -2.053 1 72.44 97 PHE A N 1
ATOM 801 C CA . PHE A 1 97 ? -12.102 13.398 -2.85 1 72.44 97 PHE A CA 1
ATOM 802 C C . PHE A 1 97 ? -13.383 14.219 -2.941 1 72.44 97 PHE A C 1
ATOM 804 O O . PHE A 1 97 ? -13.75 14.93 -1.997 1 72.44 97 PHE A O 1
ATOM 811 N N . GLU A 1 98 ? -13.758 14.156 -4.207 1 59.94 98 GLU A N 1
ATOM 812 C CA . GLU A 1 98 ? -15.117 14.672 -4.363 1 59.94 98 GLU A CA 1
ATOM 813 C C . GLU A 1 98 ? -16.156 13.57 -4.191 1 59.94 98 GLU A C 1
ATOM 815 O O . GLU A 1 98 ? -16.234 12.648 -5.008 1 59.94 98 GLU A O 1
ATOM 820 N N . GLY A 1 99 ? -16.734 13.32 -3.09 1 58.12 99 GLY A N 1
ATOM 821 C CA . GLY A 1 99 ? -17.812 12.352 -2.918 1 58.12 99 GLY A CA 1
ATOM 822 C C . GLY A 1 99 ? -17.375 11.109 -2.156 1 58.12 99 GLY A C 1
ATOM 823 O O . GLY A 1 99 ? -16.375 11.133 -1.438 1 58.12 99 GLY A O 1
ATOM 824 N N . GLU A 1 100 ? -18.266 10.078 -2.283 1 56.62 100 GLU A N 1
ATOM 825 C CA . GLU A 1 100 ? -18 8.844 -1.553 1 56.62 100 GLU A CA 1
ATOM 826 C C . GLU A 1 100 ? -16.781 8.117 -2.107 1 56.62 100 GLU A C 1
ATOM 828 O O . GLU A 1 100 ? -16.594 8.055 -3.324 1 56.62 100 GLU A O 1
ATOM 833 N N . VAL A 1 101 ? -15.867 7.887 -1.2 1 59.56 101 VAL A N 1
ATOM 834 C CA . VAL A 1 101 ? -14.617 7.262 -1.605 1 59.56 101 VAL A CA 1
ATOM 835 C C . VAL A 1 101 ? -14.648 5.773 -1.275 1 59.56 101 VAL A C 1
ATOM 837 O O . VAL A 1 101 ? -14.359 5.375 -0.144 1 59.56 101 VAL A O 1
ATOM 840 N N . LEU A 1 102 ? -15.242 4.98 -2.094 1 64.81 102 LEU A N 1
ATOM 841 C CA . LEU A 1 102 ? -15.289 3.539 -1.869 1 64.81 102 LEU A CA 1
ATOM 842 C C . LEU A 1 102 ? -14.727 2.783 -3.064 1 64.81 102 LEU A C 1
ATOM 844 O O . LEU A 1 102 ? -14.547 3.355 -4.141 1 64.81 102 LEU A O 1
ATOM 848 N N . GLY A 1 103 ? -14.242 1.67 -2.705 1 76.5 103 GLY A N 1
ATOM 849 C CA . GLY A 1 103 ? -13.922 0.735 -3.771 1 76.5 103 GLY A CA 1
ATOM 850 C C . GLY A 1 103 ? -12.43 0.58 -4 1 76.5 103 GLY A C 1
ATOM 851 O O . GLY A 1 103 ? -11.625 1.021 -3.18 1 76.5 103 GLY A O 1
ATOM 852 N N . SER A 1 104 ? -12.086 0.008 -5.074 1 85.31 104 SER A N 1
ATOM 853 C CA . SER A 1 104 ? -10.719 -0.382 -5.398 1 85.31 104 SER A CA 1
ATOM 854 C C . SER A 1 104 ? -9.852 0.835 -5.711 1 85.31 104 SER A C 1
ATOM 856 O O . SER A 1 104 ? -8.648 0.833 -5.453 1 85.31 104 SER A O 1
ATOM 858 N N . ASP A 1 105 ? -10.414 1.919 -6.121 1 88.25 105 ASP A N 1
ATOM 859 C CA . ASP A 1 105 ? -9.648 3.111 -6.465 1 88.25 105 ASP A CA 1
ATOM 860 C C . ASP A 1 105 ? -9.117 3.809 -5.215 1 88.25 105 ASP A C 1
ATOM 862 O O . ASP A 1 105 ? -8.023 4.375 -5.227 1 88.25 105 ASP A O 1
ATOM 866 N N . ILE A 1 106 ? -9.898 3.766 -4.184 1 88.44 106 ILE A N 1
ATOM 867 C CA . ILE A 1 106 ? -9.438 4.398 -2.953 1 88.44 106 ILE A CA 1
ATOM 868 C C . ILE A 1 106 ? -8.305 3.58 -2.348 1 88.44 106 ILE A C 1
ATOM 870 O O . ILE A 1 106 ? -7.316 4.141 -1.856 1 88.44 106 ILE A O 1
ATOM 874 N N . VAL A 1 107 ? -8.453 2.268 -2.41 1 93 107 VAL A N 1
ATOM 875 C CA . VAL A 1 107 ? -7.414 1.39 -1.882 1 93 107 VAL A CA 1
ATOM 876 C C . VAL A 1 107 ? -6.129 1.566 -2.688 1 93 107 VAL A C 1
ATOM 878 O O . VAL A 1 107 ? -5.031 1.6 -2.123 1 93 107 VAL A O 1
ATOM 881 N N . LYS A 1 108 ? -6.301 1.743 -3.957 1 95.94 108 LYS A N 1
ATOM 882 C CA . LYS A 1 108 ? -5.176 2.045 -4.84 1 95.94 108 LYS A CA 1
ATOM 883 C C . LYS A 1 108 ? -4.449 3.309 -4.391 1 95.94 108 LYS A C 1
ATOM 885 O O . LYS A 1 108 ? -3.225 3.305 -4.238 1 95.94 108 LYS A O 1
ATOM 890 N N . ARG A 1 109 ? -5.164 4.309 -4.203 1 94.75 109 ARG A N 1
ATOM 891 C CA . ARG A 1 109 ? -4.594 5.602 -3.844 1 94.75 109 ARG A CA 1
ATOM 892 C C . ARG A 1 109 ? -3.963 5.555 -2.455 1 94.75 109 ARG A C 1
ATOM 894 O O . ARG A 1 109 ? -2.887 6.109 -2.236 1 94.75 109 ARG A O 1
ATOM 901 N N . ILE A 1 110 ? -4.664 4.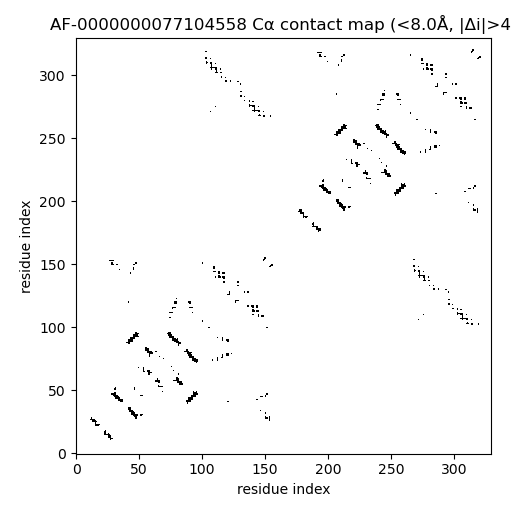93 -1.565 1 95.94 110 ILE A N 1
ATOM 902 C CA . ILE A 1 110 ? -4.145 4.77 -0.211 1 95.94 110 ILE A CA 1
ATOM 903 C C . ILE A 1 110 ? -2.789 4.07 -0.256 1 95.94 110 ILE A C 1
ATOM 905 O O . ILE A 1 110 ? -1.818 4.543 0.341 1 95.94 110 ILE A O 1
ATOM 909 N N . ALA A 1 111 ? -2.713 2.994 -0.929 1 98.44 111 ALA A N 1
ATOM 910 C CA . ALA A 1 111 ? -1.467 2.236 -0.998 1 98.44 111 ALA A CA 1
ATOM 911 C C . ALA A 1 111 ? -0.366 3.051 -1.671 1 98.44 111 ALA A C 1
ATOM 913 O O . ALA A 1 111 ? 0.78 3.053 -1.216 1 98.44 111 ALA A O 1
ATOM 914 N N . HIS A 1 112 ? -0.697 3.76 -2.707 1 98.31 112 HIS A N 1
ATOM 915 C CA . HIS A 1 112 ? 0.217 4.633 -3.434 1 98.31 112 HIS A CA 1
ATOM 916 C C . HIS A 1 112 ? 0.826 5.684 -2.51 1 98.31 112 HIS A C 1
ATOM 918 O O . HIS A 1 112 ? 2.049 5.766 -2.377 1 98.31 112 HIS A O 1
ATOM 924 N N . GLU A 1 113 ? -0.068 6.363 -1.849 1 98 113 GLU A N 1
ATOM 925 C CA . GLU A 1 113 ? 0.397 7.43 -0.964 1 98 113 GLU A CA 1
ATOM 926 C C . GLU A 1 113 ? 1.137 6.859 0.243 1 98 113 GLU A C 1
ATOM 928 O O . GLU A 1 113 ? 2.074 7.477 0.752 1 98 113 GLU A O 1
ATOM 933 N N . SER A 1 114 ? 0.756 5.68 0.693 1 98.69 114 SER A N 1
ATOM 934 C CA . SER A 1 114 ? 1.431 5.055 1.826 1 98.69 114 SER A CA 1
ATOM 935 C C . SER A 1 114 ? 2.902 4.793 1.519 1 98.69 114 SER A C 1
ATOM 937 O O . SER A 1 114 ? 3.764 4.98 2.379 1 98.69 114 SER A O 1
ATOM 939 N N . LEU A 1 115 ? 3.18 4.375 0.311 1 98.5 115 LEU A N 1
ATOM 940 C CA . LEU A 1 115 ? 4.574 4.148 -0.057 1 98.5 115 LEU A CA 1
ATOM 941 C C . LEU A 1 115 ? 5.359 5.457 -0.04 1 98.5 115 LEU A C 1
ATOM 943 O O . LEU A 1 115 ? 6.48 5.504 0.472 1 98.5 115 LEU A O 1
ATOM 947 N N . HIS A 1 116 ? 4.77 6.484 -0.625 1 98.06 116 HIS A N 1
ATOM 948 C CA . HIS A 1 116 ? 5.43 7.785 -0.573 1 98.06 116 HIS A CA 1
ATOM 949 C C . HIS A 1 116 ? 5.766 8.18 0.862 1 98.06 116 HIS A C 1
ATOM 951 O O . HIS A 1 116 ? 6.867 8.656 1.138 1 98.06 116 HIS A O 1
ATOM 957 N N . ALA A 1 117 ? 4.805 8.039 1.728 1 98.25 117 ALA A N 1
ATOM 958 C CA . ALA A 1 117 ? 4.984 8.438 3.121 1 98.25 117 ALA A CA 1
ATOM 959 C C . ALA A 1 117 ? 6.125 7.66 3.77 1 98.25 117 ALA A C 1
ATOM 961 O O . ALA A 1 117 ? 6.977 8.242 4.445 1 98.25 117 ALA A O 1
ATOM 962 N N . VAL A 1 118 ? 6.168 6.371 3.57 1 97.81 118 VAL A N 1
ATOM 963 C CA . VAL A 1 118 ? 7.184 5.523 4.18 1 97.81 118 VAL A CA 1
ATOM 964 C C . VAL A 1 118 ? 8.555 5.875 3.609 1 97.81 118 VAL A C 1
ATOM 966 O O . VAL A 1 118 ? 9.531 6.02 4.355 1 97.81 118 VAL A O 1
ATOM 969 N N . ASN A 1 119 ? 8.586 6.047 2.301 1 96.94 119 ASN A N 1
ATOM 970 C CA . ASN A 1 119 ? 9.852 6.41 1.68 1 96.94 119 ASN A CA 1
ATOM 971 C C . ASN A 1 119 ? 10.352 7.762 2.186 1 96.94 119 ASN A C 1
ATOM 973 O O . ASN A 1 119 ? 11.562 7.965 2.332 1 96.94 119 ASN A O 1
ATOM 977 N N . SER A 1 120 ? 9.445 8.688 2.412 1 96 120 SER A N 1
ATOM 978 C CA . SER A 1 120 ? 9.82 9.984 2.977 1 96 120 SER A CA 1
ATOM 979 C C . SER A 1 120 ? 10.484 9.82 4.336 1 96 120 SER A C 1
ATOM 981 O O . SER A 1 120 ? 11.539 10.414 4.594 1 96 120 SER A O 1
ATOM 983 N N . ILE A 1 121 ? 9.914 9.016 5.168 1 96.12 121 ILE A N 1
ATOM 984 C CA . ILE A 1 121 ? 10.445 8.781 6.504 1 96.12 121 ILE A CA 1
ATOM 985 C C . ILE A 1 121 ? 11.812 8.102 6.402 1 96.12 121 ILE A C 1
ATOM 987 O O . ILE A 1 121 ? 12.766 8.523 7.062 1 96.12 121 ILE A O 1
ATOM 991 N N . PHE A 1 122 ? 11.906 7.09 5.59 1 95.75 122 PHE A N 1
ATOM 992 C CA . PHE A 1 122 ? 13.156 6.363 5.43 1 95.75 122 PHE A CA 1
ATOM 993 C C . PHE A 1 122 ? 14.258 7.281 4.914 1 95.75 122 PHE A C 1
ATOM 995 O O . PHE A 1 122 ? 15.375 7.273 5.434 1 95.75 122 PHE A O 1
ATOM 1002 N N . ASN A 1 123 ? 13.906 8.039 3.936 1 94.88 123 ASN A N 1
ATOM 1003 C CA . ASN A 1 123 ? 14.875 8.961 3.352 1 94.88 123 ASN A CA 1
ATOM 1004 C C . ASN A 1 123 ? 15.344 10 4.367 1 94.88 123 ASN A C 1
ATOM 1006 O O . ASN A 1 123 ? 16.547 10.25 4.5 1 94.88 123 ASN A O 1
ATOM 1010 N N . GLU A 1 124 ? 14.445 10.547 5.055 1 94.81 124 GLU A N 1
ATOM 1011 C CA . GLU A 1 124 ? 14.766 11.586 6.027 1 94.81 124 GLU A CA 1
ATOM 1012 C C . GLU A 1 124 ? 15.672 11.047 7.133 1 94.81 124 GLU A C 1
ATOM 1014 O O . GLU A 1 124 ? 16.578 11.742 7.59 1 94.81 124 GLU A O 1
ATOM 1019 N N . LEU A 1 125 ? 15.438 9.867 7.547 1 95.62 125 LEU A N 1
ATOM 1020 C CA . LEU A 1 125 ? 16.125 9.32 8.711 1 95.62 125 LEU A CA 1
ATOM 1021 C C . LEU A 1 125 ? 17.328 8.484 8.297 1 95.62 125 LEU A C 1
ATOM 1023 O O . LEU A 1 125 ? 18.031 7.941 9.148 1 95.62 125 LEU A O 1
ATOM 1027 N N . GLY A 1 126 ? 17.484 8.305 7.027 1 93.81 126 GLY A N 1
ATOM 1028 C CA . GLY A 1 126 ? 18.625 7.543 6.535 1 93.81 126 GLY A CA 1
ATOM 1029 C C . GLY A 1 126 ? 18.469 6.047 6.723 1 93.81 126 GLY A C 1
ATOM 1030 O O . GLY A 1 126 ? 19.453 5.34 6.969 1 93.81 126 GLY A O 1
ATOM 1031 N N . ILE A 1 127 ? 17.219 5.598 6.723 1 92.5 127 ILE A N 1
ATOM 1032 C CA . ILE A 1 127 ? 16.953 4.168 6.844 1 92.5 127 ILE A CA 1
ATOM 1033 C C . ILE A 1 127 ? 17.188 3.482 5.5 1 92.5 127 ILE A C 1
ATOM 1035 O O . ILE A 1 127 ? 16.656 3.918 4.477 1 92.5 127 ILE A O 1
ATOM 1039 N N . GLU A 1 128 ? 17.969 2.467 5.539 1 86.81 128 GLU A N 1
ATOM 1040 C CA . GLU A 1 128 ? 18.266 1.72 4.32 1 86.81 128 GLU A CA 1
ATOM 1041 C C . GLU A 1 128 ? 17.062 0.891 3.883 1 86.81 128 GLU A C 1
ATOM 1043 O O . GLU A 1 128 ? 16.375 0.294 4.715 1 86.81 128 GLU A O 1
ATOM 1048 N N . TYR A 1 129 ? 16.859 0.958 2.557 1 85.44 129 TYR A N 1
ATOM 1049 C CA . TYR A 1 129 ? 15.812 0.153 1.944 1 85.44 129 TYR A CA 1
ATOM 1050 C C . TYR A 1 129 ? 16.406 -1.045 1.208 1 85.44 129 TYR A C 1
ATOM 1052 O O . TYR A 1 129 ? 17.344 -0.899 0.428 1 85.44 129 TYR A O 1
ATOM 1060 N N . ASP A 1 130 ? 15.836 -2.242 1.585 1 84.81 130 ASP A N 1
ATOM 1061 C CA . ASP A 1 130 ? 16.281 -3.49 0.969 1 84.81 130 ASP A CA 1
ATOM 1062 C C . ASP A 1 130 ? 15.109 -4.215 0.303 1 84.81 130 ASP A C 1
ATOM 1064 O O . ASP A 1 130 ? 14.188 -4.676 0.982 1 84.81 130 ASP A O 1
ATOM 1068 N N . LEU A 1 131 ? 15.266 -4.41 -0.982 1 82.25 131 LEU A N 1
ATOM 1069 C CA . LEU A 1 131 ? 14.219 -5.07 -1.752 1 82.25 131 LEU A CA 1
ATOM 1070 C C . LEU A 1 131 ? 14.047 -6.52 -1.309 1 82.25 131 LEU A C 1
ATOM 1072 O O . LEU A 1 131 ? 12.953 -7.074 -1.4 1 82.25 131 LEU A O 1
ATOM 1076 N N . SER A 1 132 ? 15.125 -7.098 -0.826 1 82.94 132 SER A N 1
ATOM 1077 C CA . SER A 1 132 ? 15.094 -8.516 -0.5 1 82.94 132 SER A CA 1
ATOM 1078 C C . SER A 1 132 ? 14.664 -8.742 0.945 1 82.94 132 SER A C 1
ATOM 1080 O O . SER A 1 132 ? 14.227 -9.844 1.304 1 82.94 132 SER A O 1
ATOM 1082 N N . ASN A 1 133 ? 14.852 -7.738 1.726 1 89.75 133 ASN A N 1
ATOM 1083 C CA . ASN A 1 133 ? 14.359 -7.738 3.1 1 89.75 133 ASN A CA 1
ATOM 1084 C C . ASN A 1 133 ? 13.43 -6.559 3.363 1 89.75 133 ASN A C 1
ATOM 1086 O O . ASN A 1 133 ? 13.812 -5.605 4.047 1 89.75 133 ASN A O 1
ATOM 1090 N N . ASP A 1 134 ? 12.25 -6.801 2.867 1 92.75 134 ASP A N 1
ATOM 1091 C CA . ASP A 1 134 ? 11.383 -5.633 2.812 1 92.75 134 ASP A CA 1
ATOM 1092 C C . ASP A 1 134 ? 10.289 -5.711 3.881 1 92.75 134 ASP A C 1
ATOM 1094 O O . ASP A 1 134 ? 9.273 -5.016 3.791 1 92.75 134 ASP A O 1
ATOM 1098 N N . GLU A 1 135 ? 10.469 -6.539 4.895 1 95.62 135 GLU A N 1
ATOM 1099 C CA . GLU A 1 135 ? 9.438 -6.73 5.918 1 95.62 135 GLU A CA 1
ATOM 1100 C C . GLU A 1 135 ? 9.164 -5.43 6.668 1 95.62 135 GLU A C 1
ATOM 1102 O O . GLU A 1 135 ? 8.008 -5.062 6.879 1 95.62 135 GLU A O 1
ATOM 1107 N N . HIS A 1 136 ? 10.281 -4.809 7.043 1 95.19 136 HIS A N 1
ATOM 1108 C CA . HIS A 1 136 ? 10.133 -3.568 7.797 1 95.19 136 HIS A CA 1
ATOM 1109 C C . HIS A 1 136 ? 9.367 -2.523 6.992 1 95.19 136 HIS A C 1
ATOM 1111 O O . HIS A 1 136 ? 8.414 -1.923 7.492 1 95.19 136 HIS A O 1
ATOM 1117 N N . ALA A 1 137 ? 9.773 -2.348 5.777 1 96.44 137 ALA A N 1
ATOM 1118 C CA . ALA A 1 137 ? 9.086 -1.404 4.902 1 96.44 137 ALA A CA 1
ATOM 1119 C C . ALA A 1 137 ? 7.629 -1.812 4.688 1 96.44 137 ALA A C 1
ATOM 1121 O O . ALA A 1 137 ? 6.73 -0.965 4.707 1 96.44 137 ALA A O 1
ATOM 1122 N N . ALA A 1 138 ? 7.398 -3.068 4.52 1 97.69 138 ALA A N 1
ATOM 1123 C CA . ALA A 1 138 ? 6.047 -3.57 4.301 1 97.69 138 ALA A CA 1
ATOM 1124 C C . ALA A 1 138 ? 5.156 -3.293 5.508 1 97.69 138 ALA A C 1
ATOM 1126 O O . ALA A 1 138 ? 4.004 -2.873 5.355 1 97.69 138 ALA A O 1
ATOM 1127 N N . TYR A 1 139 ? 5.691 -3.496 6.66 1 97.12 139 TYR A N 1
ATOM 1128 C CA . TYR A 1 139 ? 4.945 -3.203 7.879 1 97.12 139 TYR A CA 1
ATOM 1129 C C . TYR A 1 139 ? 4.586 -1.724 7.953 1 97.12 139 TYR A C 1
ATOM 1131 O O . TYR A 1 139 ? 3.465 -1.368 8.32 1 97.12 139 TYR A O 1
ATOM 1139 N N . MET A 1 140 ? 5.52 -0.93 7.637 1 97.88 140 MET A N 1
ATOM 1140 C CA . MET A 1 140 ? 5.285 0.51 7.691 1 97.88 140 MET A CA 1
ATOM 1141 C C . MET A 1 140 ? 4.238 0.933 6.668 1 97.88 140 MET A C 1
ATOM 1143 O O . MET A 1 140 ? 3.344 1.72 6.977 1 97.88 140 MET A O 1
ATOM 1147 N N . VAL A 1 141 ? 4.348 0.402 5.461 1 98.62 141 VAL A N 1
ATOM 1148 C CA . VAL A 1 141 ? 3.371 0.714 4.422 1 98.62 141 VAL A CA 1
ATOM 1149 C C . VAL A 1 141 ? 1.982 0.26 4.863 1 98.62 141 VAL A C 1
ATOM 1151 O O . VAL A 1 141 ? 1.002 0.988 4.695 1 98.62 141 VAL A O 1
ATOM 1154 N N . GLY A 1 142 ? 1.895 -0.91 5.395 1 98.38 142 GLY A N 1
ATOM 1155 C CA . GLY A 1 142 ? 0.633 -1.387 5.938 1 98.38 142 GLY A CA 1
ATOM 1156 C C . GLY A 1 142 ? 0.077 -0.491 7.027 1 98.38 142 GLY A C 1
ATOM 1157 O O . GLY A 1 142 ? -1.119 -0.192 7.043 1 98.38 142 GLY A O 1
ATOM 1158 N N . TRP A 1 143 ? 0.925 -0.061 7.945 1 97.94 143 TRP A N 1
ATOM 1159 C CA . TRP A 1 143 ? 0.498 0.806 9.039 1 97.94 143 TRP A CA 1
ATOM 1160 C C . TRP A 1 143 ? -0.049 2.125 8.508 1 97.94 143 TRP A C 1
ATOM 1162 O O . TRP A 1 143 ? -1.11 2.584 8.93 1 97.94 143 TRP A O 1
ATOM 1172 N N . VAL A 1 144 ? 0.66 2.721 7.598 1 98.5 144 VAL A N 1
ATOM 1173 C CA . VAL A 1 144 ? 0.209 3.984 7.023 1 98.5 144 VAL A CA 1
ATOM 1174 C C . VAL A 1 144 ? -1.136 3.787 6.328 1 98.5 144 VAL A C 1
ATOM 1176 O O . VAL A 1 144 ? -2.059 4.586 6.508 1 98.5 144 VAL A O 1
ATOM 1179 N N . ALA A 1 145 ? -1.264 2.74 5.582 1 97.88 145 ALA A N 1
ATOM 1180 C CA . ALA A 1 145 ? -2.504 2.467 4.863 1 97.88 145 ALA A CA 1
ATOM 1181 C C . ALA A 1 145 ? -3.674 2.299 5.828 1 97.88 145 ALA A C 1
ATOM 1183 O O . ALA A 1 145 ? -4.773 2.797 5.574 1 97.88 145 ALA A O 1
ATOM 1184 N N . LYS A 1 146 ? -3.406 1.624 6.855 1 95.81 146 LYS A N 1
ATOM 1185 C CA . LYS A 1 146 ? -4.418 1.457 7.895 1 95.81 146 LYS A CA 1
ATOM 1186 C C . LYS A 1 146 ? -4.891 2.809 8.422 1 95.81 146 LYS A C 1
ATOM 1188 O O . LYS A 1 146 ? -6.094 3.043 8.555 1 95.81 146 LYS A O 1
ATOM 1193 N N . CYS A 1 147 ? -3.994 3.629 8.734 1 95.5 147 CYS A N 1
ATOM 1194 C CA . CYS A 1 147 ? -4.309 4.957 9.242 1 95.5 147 CYS A CA 1
ATOM 1195 C C . CYS A 1 147 ? -5.137 5.75 8.242 1 95.5 147 CYS A C 1
ATOM 1197 O O . CYS A 1 147 ? -6.113 6.398 8.609 1 95.5 147 CYS A O 1
ATOM 1199 N N . CYS A 1 148 ? -4.766 5.688 6.996 1 94.31 148 CYS A N 1
ATOM 1200 C CA . CYS A 1 148 ? -5.508 6.398 5.961 1 94.31 148 CYS A CA 1
ATOM 1201 C C . CYS A 1 148 ? -6.945 5.906 5.887 1 94.31 148 CYS A C 1
ATOM 1203 O O . CYS A 1 148 ? -7.879 6.707 5.809 1 94.31 148 CYS A O 1
ATOM 1205 N N . TRP A 1 149 ? -7.086 4.625 5.891 1 91.06 149 TRP A N 1
ATOM 1206 C CA . TRP A 1 149 ? -8.422 4.051 5.809 1 91.06 149 TRP A CA 1
ATOM 1207 C C . TRP A 1 149 ? -9.281 4.492 6.992 1 91.06 149 TRP A C 1
ATOM 1209 O O . TRP A 1 149 ? -10.453 4.84 6.828 1 91.06 149 TRP A O 1
ATOM 1219 N N . LYS A 1 150 ? -8.688 4.453 8.094 1 89.62 150 LYS A N 1
ATOM 1220 C CA . LYS A 1 150 ? -9.422 4.848 9.289 1 89.62 150 LYS A CA 1
ATOM 1221 C C . LYS A 1 150 ? -9.977 6.266 9.156 1 89.62 150 LYS A C 1
ATOM 1223 O O . LYS A 1 150 ? -11.102 6.535 9.57 1 89.62 150 LYS A O 1
ATOM 1228 N N . VAL A 1 151 ? -9.211 7.09 8.641 1 88.56 151 VAL A N 1
ATOM 1229 C CA . VAL A 1 151 ? -9.625 8.477 8.477 1 88.56 151 VAL A CA 1
ATOM 1230 C C . VAL A 1 151 ? -10.695 8.562 7.387 1 88.56 151 VAL A C 1
ATOM 1232 O O . VAL A 1 151 ? -11.734 9.195 7.582 1 88.56 151 VAL A O 1
ATOM 1235 N N . LEU A 1 152 ? -10.477 7.902 6.305 1 86.44 152 LEU A N 1
ATOM 1236 C CA . LEU A 1 152 ? -11.344 8.047 5.141 1 86.44 152 LEU A CA 1
ATOM 1237 C C . LEU A 1 152 ? -12.695 7.375 5.379 1 86.44 152 LEU A C 1
ATOM 1239 O O . LEU A 1 152 ? -13.711 7.805 4.832 1 86.44 152 LEU A O 1
ATOM 1243 N N . GLN A 1 153 ? -12.672 6.355 6.145 1 79.12 153 GLN A N 1
ATOM 1244 C CA . GLN A 1 153 ? -13.914 5.633 6.395 1 79.12 153 GLN A CA 1
ATOM 1245 C C . GLN A 1 153 ? -14.5 6.004 7.754 1 79.12 153 GLN A C 1
ATOM 1247 O O . GLN A 1 153 ? -15.469 5.391 8.203 1 79.12 153 GLN A O 1
ATOM 1252 N N . ASN A 1 154 ? -13.938 6.957 8.383 1 74.69 154 ASN A N 1
ATOM 1253 C CA . ASN A 1 154 ? -14.375 7.418 9.695 1 74.69 154 ASN A CA 1
ATOM 1254 C C . ASN A 1 154 ? -14.414 6.277 10.711 1 74.69 154 ASN A C 1
ATOM 1256 O O . ASN A 1 154 ? -15.383 6.148 11.469 1 74.69 154 ASN A O 1
ATOM 1260 N N . GLU A 1 155 ? -13.633 5.262 10.516 1 57.78 155 GLU A N 1
ATOM 1261 C CA . GLU A 1 155 ? -13.508 4.168 11.477 1 57.78 155 GLU A CA 1
ATOM 1262 C C . GLU A 1 155 ? -12.945 4.66 12.805 1 57.78 155 GLU A C 1
ATOM 1264 O O . GLU A 1 155 ? -13.164 4.043 13.852 1 57.78 155 GLU A O 1
ATOM 1269 N N . ILE A 1 156 ? -12.273 5.613 12.953 1 51.78 156 ILE A N 1
ATOM 1270 C CA . ILE A 1 156 ? -11.656 6.098 14.188 1 51.78 156 ILE A CA 1
ATOM 1271 C C . ILE A 1 156 ? -12.75 6.527 15.172 1 51.78 156 ILE A C 1
ATOM 1273 O O . ILE A 1 156 ? -12.602 6.359 16.391 1 51.78 156 ILE A O 1
ATOM 1277 N N . TYR A 1 157 ? -13.875 7.059 14.711 1 44.69 157 TYR A N 1
ATOM 1278 C CA . TYR A 1 157 ? -14.844 7.613 15.648 1 44.69 157 TYR A CA 1
ATOM 1279 C C . TYR A 1 157 ? -15.492 6.516 16.484 1 44.69 157 TYR A C 1
ATOM 1281 O O . TYR A 1 157 ? -15.883 6.742 17.625 1 44.69 157 TYR A O 1
ATOM 1289 N N . LYS A 1 158 ? -15.789 5.363 15.938 1 41.66 158 LYS A N 1
ATOM 1290 C CA . LYS A 1 158 ? -16.531 4.438 16.781 1 41.66 158 LYS A CA 1
ATOM 1291 C C . LYS A 1 158 ? -15.672 3.918 17.938 1 41.66 158 LYS A C 1
ATOM 1293 O O . LYS A 1 158 ? -16.172 3.26 18.844 1 41.66 158 LYS A O 1
ATOM 1298 N N . GLU A 1 159 ? -14.453 3.744 17.938 1 38.75 159 GLU A N 1
ATOM 1299 C CA . GLU A 1 159 ? -13.852 3.172 19.141 1 38.75 159 GLU A CA 1
ATOM 1300 C C . GLU A 1 159 ? -14.156 4.023 20.359 1 38.75 159 GLU A C 1
ATOM 1302 O O . GLU A 1 159 ? -14.289 3.498 21.469 1 38.75 159 GLU A O 1
ATOM 1307 N N . ASN A 1 160 ? -13.914 5.27 20.391 1 36.19 160 ASN A N 1
ATOM 1308 C CA . ASN A 1 160 ? -14.055 5.895 21.703 1 36.19 160 ASN A CA 1
ATOM 1309 C C . ASN A 1 160 ? -15.516 6.023 22.109 1 36.19 160 ASN A C 1
ATOM 1311 O O . ASN A 1 160 ? -15.828 6.637 23.141 1 36.19 160 ASN A O 1
ATOM 1315 N N . ASP A 1 161 ? -16.484 5.848 21.312 1 36.06 161 ASP A N 1
ATOM 1316 C CA . ASP A 1 161 ? -17.766 5.98 21.984 1 36.06 161 ASP A CA 1
ATOM 1317 C C . ASP A 1 161 ? -17.984 4.848 22.984 1 36.06 161 ASP A C 1
ATOM 1319 O O . ASP A 1 161 ? -18.812 4.953 23.891 1 36.06 161 ASP A O 1
ATOM 1323 N N . GLU A 1 162 ? -17.453 3.637 22.859 1 35.66 162 GLU A N 1
ATOM 1324 C CA . GLU A 1 162 ? -17.812 2.654 23.875 1 35.66 162 GLU A CA 1
ATOM 1325 C C . GLU A 1 162 ? -17.109 2.951 25.203 1 35.66 162 GLU A C 1
ATOM 1327 O O . GLU A 1 162 ? -17.391 2.311 26.219 1 35.66 162 GLU A O 1
ATOM 1332 N N . SER A 1 163 ? -15.992 3.566 25.25 1 31.23 163 SER A N 1
ATOM 1333 C CA . SER A 1 163 ? -15.508 3.707 26.609 1 31.23 163 SER A CA 1
ATOM 1334 C C . SER A 1 163 ? -16.219 4.848 27.328 1 31.23 163 SER A C 1
ATOM 1336 O O . SER A 1 163 ? -15.938 5.113 28.5 1 31.23 163 SER A O 1
ATOM 1338 N N . LYS A 1 164 ? -17.047 5.668 26.672 1 31.41 164 LYS A N 1
ATOM 1339 C CA . LYS A 1 164 ? -17.688 6.637 27.547 1 31.41 164 LYS A CA 1
ATOM 1340 C C . LYS A 1 164 ? -18.969 6.062 28.156 1 31.41 164 LYS A C 1
ATOM 1342 O O . LYS A 1 164 ? -19.703 6.77 28.859 1 31.41 164 LYS A O 1
ATOM 1347 N N . ASP A 1 165 ? -19.375 4.879 27.844 1 27.06 165 ASP A N 1
ATOM 1348 C CA . ASP A 1 165 ? -20.406 4.469 28.781 1 27.06 165 ASP A CA 1
ATOM 1349 C C . ASP A 1 165 ? -19.797 3.891 30.062 1 27.06 165 ASP A C 1
ATOM 1351 O O . ASP A 1 165 ? -18.781 3.186 30 1 27.06 165 ASP A O 1
ATOM 1355 N N . MET B 1 1 ? -23.797 -48.719 -24.234 1 25.73 1 MET B N 1
ATOM 1356 C CA . MET B 1 1 ? -22.625 -47.938 -24.562 1 25.73 1 MET B CA 1
ATOM 1357 C C . MET B 1 1 ? -22.75 -46.5 -24.031 1 25.73 1 MET B C 1
ATOM 1359 O O . MET B 1 1 ? -23.422 -45.688 -24.641 1 25.73 1 MET B O 1
ATOM 1363 N N . GLY B 1 2 ? -23.047 -46.281 -22.75 1 25.62 2 GLY B N 1
ATOM 1364 C CA . GLY B 1 2 ? -23.609 -45.25 -21.891 1 25.62 2 GLY B CA 1
ATOM 1365 C C . GLY B 1 2 ? -22.703 -44.062 -21.719 1 25.62 2 GLY B C 1
ATOM 1366 O O . GLY B 1 2 ? -21.531 -44.188 -21.406 1 25.62 2 GLY B O 1
ATOM 1367 N N . T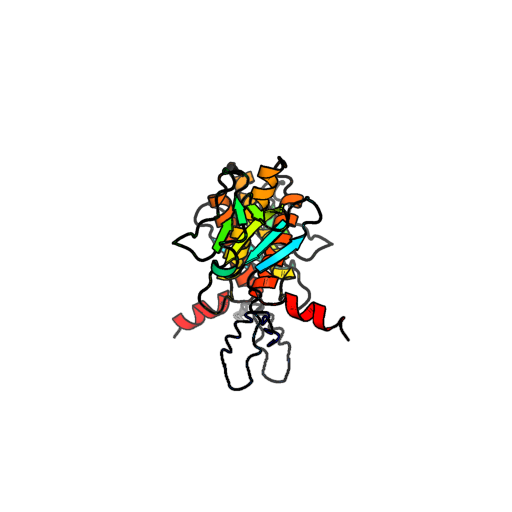HR B 1 3 ? -22.875 -42.906 -22.547 1 26.53 3 THR B N 1
ATOM 1368 C CA . THR B 1 3 ? -22.172 -41.625 -22.719 1 26.53 3 THR B CA 1
ATOM 1369 C C . THR B 1 3 ? -21.969 -40.938 -21.375 1 26.53 3 THR B C 1
ATOM 1371 O O . THR B 1 3 ? -22.938 -40.656 -20.672 1 26.53 3 THR B O 1
ATOM 1374 N N . LEU B 1 4 ? -20.875 -41.188 -20.578 1 24.78 4 LEU B N 1
ATOM 1375 C CA . LEU B 1 4 ? -20.406 -40.656 -19.297 1 24.78 4 LEU B CA 1
ATOM 1376 C C . LEU B 1 4 ? -20.25 -39.125 -19.359 1 24.78 4 LEU B C 1
ATOM 1378 O O . LEU B 1 4 ? -19.438 -38.625 -20.125 1 24.78 4 LEU B O 1
ATOM 1382 N N . LEU B 1 5 ? -21.344 -38.375 -19.125 1 23.73 5 LEU B N 1
ATOM 1383 C CA . LEU B 1 5 ? -21.391 -36.938 -18.969 1 23.73 5 LEU B CA 1
ATOM 1384 C C . LEU B 1 5 ? -20.391 -36.469 -17.922 1 23.73 5 LEU B C 1
ATOM 1386 O O . LEU B 1 5 ? -20.5 -36.844 -16.75 1 23.73 5 LEU B O 1
ATOM 1390 N N . LYS B 1 6 ? -19.094 -36.406 -18.266 1 25.97 6 LYS B N 1
ATOM 1391 C CA . LYS B 1 6 ? -17.969 -35.812 -17.547 1 25.97 6 LYS B CA 1
ATOM 1392 C C . LYS B 1 6 ? -18.344 -34.406 -17.016 1 25.97 6 LYS B C 1
ATOM 1394 O O . LYS B 1 6 ? -18.641 -33.5 -17.781 1 25.97 6 LYS B O 1
ATOM 1399 N N . GLY B 1 7 ? -19.047 -34.344 -15.891 1 23.91 7 GLY B N 1
ATOM 1400 C CA . GLY B 1 7 ? -19.562 -33.219 -15.094 1 23.91 7 GLY B CA 1
ATOM 1401 C C . GLY B 1 7 ? -18.5 -32.219 -14.75 1 23.91 7 GLY B C 1
ATOM 1402 O O . GLY B 1 7 ? -17.391 -32.562 -14.359 1 23.91 7 GLY B O 1
ATOM 1403 N N . PHE B 1 8 ? -18.438 -31.016 -15.391 1 28 8 PHE B N 1
ATOM 1404 C CA . PHE B 1 8 ? -17.672 -29.781 -15.195 1 28 8 PHE B CA 1
ATOM 1405 C C . PHE B 1 8 ? -17.812 -29.297 -13.758 1 28 8 PHE B C 1
ATOM 1407 O O . PHE B 1 8 ? -18.906 -29.031 -13.281 1 28 8 PHE B O 1
ATOM 1414 N N . THR B 1 9 ? -17.094 -29.781 -12.734 1 25.27 9 THR B N 1
ATOM 1415 C CA . THR B 1 9 ? -16.969 -29.375 -11.336 1 25.27 9 THR B CA 1
ATOM 1416 C C . THR B 1 9 ? -16.594 -27.891 -11.234 1 25.27 9 THR B C 1
ATOM 1418 O O . THR B 1 9 ? -15.43 -27.531 -11.398 1 25.27 9 THR B O 1
ATOM 1421 N N . ASN B 1 10 ? -17.141 -26.984 -11.938 1 29.05 10 ASN B N 1
ATOM 1422 C CA . ASN B 1 10 ? -17.078 -25.578 -11.562 1 29.05 10 ASN B CA 1
ATOM 1423 C C . ASN B 1 10 ? -17.438 -25.375 -10.094 1 29.05 10 ASN B C 1
ATOM 1425 O O . ASN B 1 10 ? -18.594 -25.5 -9.703 1 29.05 10 ASN B O 1
ATOM 1429 N N . HIS B 1 11 ? -16.75 -26 -9.125 1 26.38 11 HIS B N 1
ATOM 1430 C CA . HIS B 1 11 ? -17.031 -25.859 -7.695 1 26.38 11 HIS B CA 1
ATOM 1431 C C . HIS B 1 11 ? -17.172 -24.391 -7.305 1 26.38 11 HIS B C 1
ATOM 1433 O O . HIS B 1 11 ? -16.188 -23.672 -7.16 1 26.38 11 HIS B O 1
ATOM 1439 N N . LEU B 1 12 ? -18.156 -23.719 -7.746 1 32 12 LEU B N 1
ATOM 1440 C CA . LEU B 1 12 ? -18.812 -22.547 -7.203 1 32 12 LEU B CA 1
ATOM 1441 C C . LEU B 1 12 ? -19.109 -22.719 -5.719 1 32 12 LEU B C 1
ATOM 1443 O O . LEU B 1 12 ? -19.969 -23.531 -5.344 1 32 12 LEU B O 1
ATOM 1447 N N . CYS B 1 13 ? -18.125 -22.859 -4.852 1 27.58 13 CYS B N 1
ATOM 1448 C CA . CYS B 1 13 ? -18.562 -22.984 -3.465 1 27.58 13 CYS B CA 1
ATOM 1449 C C . CYS B 1 13 ? -19.375 -21.766 -3.049 1 27.58 13 CYS B C 1
ATOM 1451 O O . CYS B 1 13 ? -18.891 -20.641 -3.078 1 27.58 13 CYS B O 1
ATOM 1453 N N . ARG B 1 14 ? -20.609 -21.797 -3.295 1 28.7 14 ARG B N 1
ATOM 1454 C CA . ARG B 1 14 ? -21.734 -20.969 -2.889 1 28.7 14 ARG B CA 1
ATOM 1455 C C . ARG B 1 14 ? -21.859 -20.922 -1.37 1 28.7 14 ARG B C 1
ATOM 1457 O O . ARG B 1 14 ? -22.141 -21.938 -0.738 1 28.7 14 ARG B O 1
ATOM 1464 N N . PHE B 1 15 ? -20.922 -20.453 -0.582 1 30.25 15 PHE B N 1
ATOM 1465 C CA . PHE B 1 15 ? -21.469 -20.391 0.769 1 30.25 15 PHE B CA 1
ATOM 1466 C C . PHE B 1 15 ? -22.438 -19.219 0.908 1 30.25 15 PHE B C 1
ATOM 1468 O O . PHE B 1 15 ? -22.125 -18.094 0.515 1 30.25 15 PHE B O 1
ATOM 1475 N N . ILE B 1 16 ? -23.672 -19.547 0.854 1 31.67 16 ILE B N 1
ATOM 1476 C CA . ILE B 1 16 ? -24.828 -18.703 1.095 1 31.67 16 ILE B CA 1
ATOM 1477 C C . ILE B 1 16 ? -24.859 -18.266 2.555 1 31.67 16 ILE B C 1
ATOM 1479 O O . ILE B 1 16 ? -24.953 -19.094 3.463 1 31.67 16 ILE B O 1
ATOM 1483 N N . ALA B 1 17 ? -24.047 -17.25 2.998 1 29.91 17 ALA B N 1
ATOM 1484 C CA . ALA B 1 17 ? -24.375 -16.812 4.352 1 29.91 17 ALA B CA 1
ATOM 1485 C C . ALA B 1 17 ? -25.594 -15.883 4.355 1 29.91 17 ALA B C 1
ATOM 1487 O O . ALA B 1 17 ? -25.781 -15.094 3.428 1 29.91 17 ALA B O 1
ATOM 1488 N N . PHE B 1 18 ? -26.641 -16.328 4.922 1 30.08 18 PHE B N 1
ATOM 1489 C CA . PHE B 1 18 ? -27.953 -15.719 5.082 1 30.08 18 PHE B CA 1
ATOM 1490 C C . PHE B 1 18 ? -27.906 -14.578 6.094 1 30.08 18 PHE B C 1
ATOM 1492 O O . PHE B 1 18 ? -27.344 -14.727 7.176 1 30.08 18 PHE B O 1
ATOM 1499 N N . ARG B 1 19 ? -27.578 -13.234 5.789 1 35.72 19 ARG B N 1
ATOM 1500 C CA . ARG B 1 19 ? -27.922 -12.227 6.789 1 35.72 19 ARG B CA 1
ATOM 1501 C C . ARG B 1 19 ? -29.234 -11.539 6.434 1 35.72 19 ARG B C 1
ATOM 1503 O O . ARG B 1 19 ? -29.359 -10.945 5.359 1 35.72 19 ARG B O 1
ATOM 1510 N N . ASN B 1 20 ? -30.312 -11.273 7.273 1 39.41 20 ASN B N 1
ATOM 1511 C CA . ASN B 1 20 ? -31.672 -10.773 7.406 1 39.41 20 ASN B CA 1
ATOM 1512 C C . ASN B 1 20 ? -32.562 -11.234 6.246 1 39.41 20 ASN B C 1
ATOM 1514 O O . ASN B 1 20 ? -33.344 -10.453 5.707 1 39.41 20 ASN B O 1
ATOM 1518 N N . GLY B 1 21 ? -32.656 -12.398 5.715 1 37.56 21 GLY B N 1
ATOM 1519 C CA . GLY B 1 21 ? -33.656 -13.031 4.855 1 37.56 21 GLY B CA 1
ATOM 1520 C C . GLY B 1 21 ? -33.219 -13.109 3.402 1 37.56 21 GLY B C 1
ATOM 1521 O O . GLY B 1 21 ? -33.781 -13.875 2.621 1 37.56 21 GLY B O 1
ATOM 1522 N N . SER B 1 22 ? -33.062 -11.852 2.746 1 35.28 22 SER B N 1
ATOM 1523 C CA . SER B 1 22 ? -32.812 -11.93 1.311 1 35.28 22 SER B CA 1
ATOM 1524 C C . SER B 1 22 ? -31.594 -12.789 1.011 1 35.28 22 SER B C 1
ATOM 1526 O O . SER B 1 22 ? -30.672 -12.867 1.822 1 35.28 22 SER B O 1
ATOM 1528 N N . PRO B 1 23 ? -31.859 -13.805 0.04 1 35.66 23 PRO B N 1
ATOM 1529 C CA . PRO B 1 23 ? -30.734 -14.664 -0.38 1 35.66 23 PRO B CA 1
ATOM 1530 C C . PRO B 1 23 ? -29.438 -13.891 -0.551 1 35.66 23 PRO B C 1
ATOM 1532 O O . PRO B 1 23 ? -29.422 -12.805 -1.136 1 35.66 23 PRO B O 1
ATOM 1535 N N . TRP B 1 24 ? -28.734 -13.711 0.446 1 30.91 24 TRP B N 1
ATOM 1536 C CA . TRP B 1 24 ? -27.406 -13.133 0.286 1 30.91 24 TRP B CA 1
ATOM 1537 C C . TRP B 1 24 ? -26.703 -13.727 -0.929 1 30.91 24 TRP B C 1
ATOM 1539 O O . TRP B 1 24 ? -26.766 -14.938 -1.167 1 30.91 24 TRP B O 1
ATOM 1549 N N . LEU B 1 25 ? -26.766 -13.047 -2.113 1 31.73 25 LEU B N 1
ATOM 1550 C CA . LEU B 1 25 ? -26 -13.297 -3.33 1 31.73 25 LEU B CA 1
ATOM 1551 C C . LEU B 1 25 ? -24.766 -14.148 -3.031 1 31.73 25 LEU B C 1
ATOM 1553 O O . LEU B 1 25 ? -24.094 -13.945 -2.012 1 31.73 25 LEU B O 1
ATOM 1557 N N . GLU B 1 26 ? -24.75 -15.344 -3.439 1 34.03 26 GLU B N 1
ATOM 1558 C CA . GLU B 1 26 ? -23.656 -16.297 -3.611 1 34.03 26 GLU B CA 1
ATOM 1559 C C . GLU B 1 26 ? -22.375 -15.586 -4.023 1 34.03 26 GLU B C 1
ATOM 1561 O O . GLU B 1 26 ? -22.266 -15.078 -5.141 1 34.03 26 GLU B O 1
ATOM 1566 N N . ILE B 1 27 ? -21.938 -14.633 -3.262 1 37.78 27 ILE B N 1
ATOM 1567 C CA . ILE B 1 27 ? -20.688 -13.969 -3.602 1 37.78 27 ILE B CA 1
ATOM 1568 C C . ILE B 1 27 ? -19.688 -15 -4.117 1 37.78 27 ILE B C 1
ATOM 1570 O O . ILE B 1 27 ? -19.312 -15.938 -3.398 1 37.78 27 ILE B O 1
ATOM 1574 N N . ILE B 1 28 ? -19.891 -15.57 -5.309 1 39.78 28 ILE B N 1
ATOM 1575 C CA . ILE B 1 28 ? -18.844 -16.328 -5.98 1 39.78 28 ILE B CA 1
ATOM 1576 C C . ILE B 1 28 ? -17.469 -15.781 -5.578 1 39.78 28 ILE B C 1
ATOM 1578 O O . ILE B 1 28 ? -17.141 -14.641 -5.895 1 39.78 28 ILE B O 1
ATOM 1582 N N . VAL B 1 29 ? -17.062 -16.125 -4.355 1 48.88 29 VAL B N 1
ATOM 1583 C CA . VAL B 1 29 ? -15.742 -15.766 -3.85 1 48.88 29 VAL B CA 1
ATOM 1584 C C . VAL B 1 29 ? -14.672 -16.172 -4.855 1 48.88 29 VAL B C 1
ATOM 1586 O O . VAL B 1 29 ? -14.555 -17.344 -5.203 1 48.88 29 VAL B O 1
ATOM 1589 N N . ILE B 1 30 ? -14.562 -15.484 -6.035 1 55.44 30 ILE B N 1
ATOM 1590 C CA . ILE B 1 30 ? -13.398 -15.688 -6.895 1 55.44 30 ILE B CA 1
ATOM 1591 C C . ILE B 1 30 ? -12.195 -16.094 -6.051 1 55.44 30 ILE B C 1
ATOM 1593 O O . ILE B 1 30 ? -11.766 -15.336 -5.172 1 55.44 30 ILE B O 1
ATOM 1597 N N . MET B 1 31 ? -11.789 -17.469 -6.203 1 76.25 31 MET B N 1
ATOM 1598 C CA . MET B 1 31 ? -10.773 -18.016 -5.32 1 76.25 31 MET B CA 1
ATOM 1599 C C . MET B 1 31 ? -9.375 -17.656 -5.805 1 76.25 31 MET B C 1
ATOM 1601 O O . MET B 1 31 ? -8.484 -17.359 -5 1 76.25 31 MET B O 1
ATOM 1605 N N . LEU B 1 32 ? -9.219 -17.625 -7.203 1 91.12 32 LEU B N 1
ATOM 1606 C CA . LEU B 1 32 ? -7.941 -17.25 -7.805 1 91.12 32 LEU B CA 1
ATOM 1607 C C . LEU B 1 32 ? -8.156 -16.359 -9.016 1 91.12 32 LEU B C 1
ATOM 1609 O O . LEU B 1 32 ? -8.891 -16.719 -9.945 1 91.12 32 LEU B O 1
ATOM 1613 N N . LYS B 1 33 ? -7.648 -15.133 -9.07 1 94.75 33 LYS B N 1
ATOM 1614 C CA . LYS B 1 33 ? -7.75 -14.203 -10.188 1 94.75 33 LYS B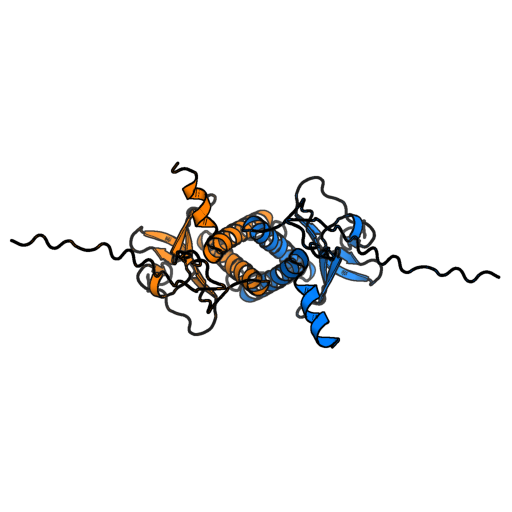 CA 1
ATOM 1615 C C . LYS B 1 33 ? -6.367 -13.836 -10.727 1 94.75 33 LYS B C 1
ATOM 1617 O O . LYS B 1 33 ? -5.441 -13.594 -9.953 1 94.75 33 LYS B O 1
ATOM 1622 N N . GLU B 1 34 ? -6.285 -13.859 -12.078 1 96.5 34 GLU B N 1
ATOM 1623 C CA . GLU B 1 34 ? -5.07 -13.43 -12.766 1 96.5 34 GLU B CA 1
ATOM 1624 C C . GLU B 1 34 ? -5.207 -12 -13.273 1 96.5 34 GLU B C 1
ATOM 1626 O O . GLU B 1 34 ? -6.242 -11.625 -13.828 1 96.5 34 GLU B O 1
ATOM 1631 N N . PHE B 1 35 ? -4.168 -11.242 -13.094 1 96.38 35 PHE B N 1
ATOM 1632 C CA . PHE B 1 35 ? -4.102 -9.883 -13.617 1 96.38 35 PHE B CA 1
ATOM 1633 C C . PHE B 1 35 ? -2.869 -9.703 -14.5 1 96.38 35 PHE B C 1
ATOM 1635 O O . PHE B 1 35 ? -1.794 -10.211 -14.18 1 96.38 35 PHE B O 1
ATOM 1642 N N . ASN B 1 36 ? -3.061 -8.938 -15.547 1 96.12 36 ASN B N 1
ATOM 1643 C CA . ASN B 1 36 ? -1.955 -8.602 -16.438 1 96.12 36 ASN B CA 1
ATOM 1644 C C . ASN B 1 36 ? -1.292 -7.285 -16.047 1 96.12 36 ASN B C 1
ATOM 1646 O O . ASN B 1 36 ? -1.956 -6.25 -15.953 1 96.12 36 ASN B O 1
ATOM 1650 N N . CYS B 1 37 ? 0.01 -7.402 -15.789 1 94.44 37 CYS B N 1
ATOM 1651 C CA . CYS B 1 37 ? 0.775 -6.176 -15.609 1 94.44 37 CYS B CA 1
ATOM 1652 C C . CYS B 1 37 ? 1.113 -5.539 -16.953 1 94.44 37 CYS B C 1
ATOM 1654 O O . CYS B 1 37 ? 1.735 -6.172 -17.797 1 94.44 37 CYS B O 1
ATOM 1656 N N . GLU B 1 38 ? 0.745 -4.348 -17.125 1 92.19 38 GLU B N 1
ATOM 1657 C CA . GLU B 1 38 ? 0.919 -3.691 -18.422 1 92.19 38 GLU B CA 1
ATOM 1658 C C . GLU B 1 38 ? 2.357 -3.221 -18.609 1 92.19 38 GLU B C 1
ATOM 1660 O O . GLU B 1 38 ? 2.834 -3.102 -19.75 1 92.19 38 GLU B O 1
ATOM 1665 N N . ILE B 1 39 ? 3.068 -3.027 -17.594 1 93.75 39 ILE B N 1
ATOM 1666 C CA . ILE B 1 39 ? 4.383 -2.398 -17.625 1 93.75 39 ILE B CA 1
ATOM 1667 C C . ILE B 1 39 ? 5.469 -3.473 -17.688 1 93.75 39 ILE B C 1
ATOM 1669 O O . ILE B 1 39 ? 6.496 -3.291 -18.344 1 93.75 39 ILE B O 1
ATOM 1673 N N . TYR B 1 40 ? 5.238 -4.59 -17.062 1 96.31 40 TYR B N 1
ATOM 1674 C CA . TYR B 1 40 ? 6.227 -5.66 -16.984 1 96.31 40 TYR B CA 1
ATOM 1675 C C . TYR B 1 40 ? 5.633 -6.98 -17.469 1 96.31 40 TYR B C 1
ATOM 1677 O O . TYR B 1 40 ? 4.434 -7.223 -17.312 1 96.31 40 TYR B O 1
ATOM 1685 N N . PRO B 1 41 ? 6.461 -7.805 -18.047 1 96.81 41 PRO B N 1
ATOM 1686 C CA . PRO B 1 41 ? 5.984 -9.117 -18.484 1 96.81 41 PRO B CA 1
ATOM 1687 C C . PRO B 1 41 ? 5.828 -10.109 -17.344 1 96.81 41 PRO B C 1
ATOM 1689 O O . PRO B 1 41 ? 6.426 -11.188 -17.359 1 96.81 41 PRO B O 1
ATOM 1692 N N . ARG B 1 42 ? 5.117 -9.742 -16.359 1 97.88 42 ARG B N 1
ATOM 1693 C CA . ARG B 1 42 ? 4.809 -10.547 -15.18 1 97.88 42 ARG B CA 1
ATOM 1694 C C . ARG B 1 42 ? 3.32 -10.492 -14.859 1 97.88 42 ARG B C 1
ATOM 1696 O O . ARG B 1 42 ? 2.66 -9.484 -15.102 1 97.88 42 ARG B O 1
ATOM 1703 N N . LYS B 1 43 ? 2.865 -11.602 -14.328 1 98.25 43 LYS B N 1
ATOM 1704 C CA . LYS B 1 43 ? 1.475 -11.688 -13.891 1 98.25 43 LYS B CA 1
ATOM 1705 C C . LYS B 1 43 ? 1.354 -11.461 -12.383 1 98.25 43 LYS B C 1
ATOM 1707 O O . LYS B 1 43 ? 2.318 -11.648 -11.641 1 98.25 43 LYS B O 1
ATOM 1712 N N . LEU B 1 44 ? 0.193 -10.977 -12.047 1 98.44 44 LEU B N 1
ATOM 1713 C CA . LEU B 1 44 ? -0.242 -10.992 -10.656 1 98.44 44 LEU B CA 1
ATOM 1714 C C . LEU B 1 44 ? -1.415 -11.945 -10.461 1 98.44 44 LEU B C 1
ATOM 1716 O O . LEU B 1 44 ? -2.404 -11.883 -11.195 1 98.44 44 LEU B O 1
ATOM 1720 N N . TRP B 1 45 ? -1.231 -12.82 -9.531 1 97.88 45 TRP B N 1
ATOM 1721 C CA . TRP B 1 45 ? -2.35 -13.664 -9.117 1 97.88 45 TRP B CA 1
ATOM 1722 C C . TRP B 1 45 ? -2.768 -13.344 -7.688 1 97.88 45 TRP B C 1
ATOM 1724 O O . TRP B 1 45 ? -1.919 -13.133 -6.816 1 97.88 45 TRP B O 1
ATOM 1734 N N . VAL B 1 46 ? -4.051 -13.273 -7.469 1 96.5 46 VAL B N 1
ATOM 1735 C CA . VAL B 1 46 ? -4.625 -13.086 -6.141 1 96.5 46 VAL B CA 1
ATOM 1736 C C . VAL B 1 46 ? -5.605 -14.219 -5.84 1 96.5 46 VAL B C 1
ATOM 1738 O O . VAL B 1 46 ? -6.492 -14.516 -6.645 1 96.5 46 VAL B O 1
ATOM 1741 N N . ALA B 1 47 ? -5.387 -14.828 -4.707 1 94.19 47 ALA B N 1
ATOM 1742 C CA . ALA B 1 47 ? -6.227 -15.961 -4.316 1 94.19 47 ALA B CA 1
ATOM 1743 C C . ALA B 1 47 ? -6.715 -15.805 -2.877 1 94.19 47 ALA B C 1
ATOM 1745 O O . ALA B 1 47 ? -6.121 -15.062 -2.092 1 94.19 47 ALA B O 1
ATOM 1746 N N . THR B 1 48 ? -7.781 -16.594 -2.551 1 89.75 48 THR B N 1
ATOM 1747 C CA . THR B 1 48 ? -8.352 -16.484 -1.213 1 89.75 48 THR B CA 1
ATOM 1748 C C . THR B 1 48 ? -8.375 -17.844 -0.52 1 89.75 48 THR B C 1
ATOM 1750 O O . THR B 1 48 ? -8.922 -17.984 0.577 1 89.75 48 THR B O 1
ATOM 1753 N N . SER B 1 49 ? -7.797 -18.812 -1.139 1 88.12 49 SER B N 1
ATOM 1754 C CA . SER B 1 49 ? -7.668 -20.141 -0.552 1 88.12 49 SER B CA 1
ATOM 1755 C C . SER B 1 49 ? -6.43 -20.859 -1.075 1 88.12 49 SER B C 1
ATOM 1757 O O . SER B 1 49 ? -6.145 -20.828 -2.275 1 88.12 49 SER B O 1
ATOM 1759 N N . PHE B 1 50 ? -5.746 -21.516 -0.113 1 91.62 50 PHE B N 1
ATOM 1760 C CA . PHE B 1 50 ? -4.562 -22.266 -0.521 1 91.62 50 PHE B CA 1
ATOM 1761 C C . PHE B 1 50 ? -4.945 -23.438 -1.416 1 91.62 50 PHE B C 1
ATOM 1763 O O . PHE B 1 50 ? -4.215 -23.766 -2.35 1 91.62 50 PHE B O 1
ATOM 1770 N N . GLU B 1 51 ? -6.094 -24.031 -1.138 1 90.06 51 GLU B N 1
ATOM 1771 C CA . GLU B 1 51 ? -6.562 -25.172 -1.907 1 90.06 51 GLU B CA 1
ATOM 1772 C C . GLU B 1 51 ? -6.699 -24.828 -3.387 1 90.06 51 GLU B C 1
ATOM 1774 O O . GLU B 1 51 ? -6.465 -25.672 -4.25 1 90.06 51 GLU B O 1
ATOM 1779 N N . ASP B 1 52 ? -6.895 -23.578 -3.676 1 89.5 52 ASP B N 1
ATOM 1780 C CA . ASP B 1 52 ? -7.125 -23.141 -5.051 1 89.5 52 ASP B CA 1
ATOM 1781 C C . ASP B 1 52 ? -5.805 -22.938 -5.793 1 89.5 52 ASP B C 1
ATOM 1783 O O . ASP B 1 52 ? -5.785 -22.828 -7.02 1 89.5 52 ASP B O 1
ATOM 1787 N N . VAL B 1 53 ? -4.676 -22.922 -5 1 95.44 53 VAL B N 1
ATOM 1788 C CA . VAL B 1 53 ? -3.455 -22.531 -5.691 1 95.44 53 VAL B CA 1
ATOM 1789 C C . VAL B 1 53 ? -2.371 -23.578 -5.477 1 95.44 53 VAL B C 1
ATOM 1791 O O . VAL B 1 53 ? -1.37 -23.609 -6.195 1 95.44 53 VAL B O 1
ATOM 1794 N N . LYS B 1 54 ? -2.473 -24.5 -4.633 1 93.62 54 LYS B N 1
ATOM 1795 C CA . LYS B 1 54 ? -1.418 -25.391 -4.168 1 93.62 54 LYS B CA 1
ATOM 1796 C C . LYS B 1 54 ? -0.857 -26.234 -5.316 1 93.62 54 LYS B C 1
ATOM 1798 O O . LYS B 1 54 ? 0.336 -26.547 -5.34 1 93.62 54 LYS B O 1
ATOM 1803 N N . ASP B 1 55 ? -1.62 -26.578 -6.289 1 96.12 55 ASP B N 1
ATOM 1804 C CA . ASP B 1 55 ? -1.165 -27.453 -7.367 1 96.12 55 ASP B CA 1
ATOM 1805 C C . ASP B 1 55 ? -0.927 -26.656 -8.648 1 96.12 55 ASP B C 1
ATOM 1807 O O . ASP B 1 55 ? -0.615 -27.234 -9.695 1 96.12 55 ASP B O 1
ATOM 1811 N N . LYS B 1 56 ? -0.999 -25.406 -8.57 1 97.44 56 LYS B N 1
ATOM 1812 C CA . LYS B 1 56 ? -1.011 -24.641 -9.805 1 97.44 56 LYS B CA 1
ATOM 1813 C C . LYS B 1 56 ? 0.287 -23.844 -9.977 1 97.44 56 LYS B C 1
ATOM 1815 O O . LYS B 1 56 ? 0.575 -23.344 -11.062 1 97.44 56 LYS B O 1
ATOM 1820 N N . PHE B 1 57 ? 1.041 -23.797 -8.867 1 98.25 57 PHE B N 1
ATOM 1821 C CA . PHE B 1 57 ? 2.197 -22.906 -8.938 1 98.25 57 PHE B CA 1
ATOM 1822 C C . PHE B 1 57 ? 3.449 -23.609 -8.422 1 98.25 57 PHE B C 1
ATOM 1824 O O . PHE B 1 57 ? 3.365 -24.484 -7.555 1 98.25 57 PHE B O 1
ATOM 1831 N N . VAL B 1 58 ? 4.555 -23.172 -8.984 1 98.06 58 VAL B N 1
ATOM 1832 C CA . VAL B 1 58 ? 5.883 -23.531 -8.5 1 98.06 58 VAL B CA 1
ATOM 1833 C C . VAL B 1 58 ? 6.738 -22.281 -8.359 1 98.06 58 VAL B C 1
ATOM 1835 O O . VAL B 1 58 ? 6.418 -21.234 -8.93 1 98.06 58 VAL B O 1
ATOM 1838 N N . CYS B 1 59 ? 7.762 -22.359 -7.57 1 96.75 59 CYS B N 1
ATOM 1839 C CA . CYS B 1 59 ? 8.75 -21.297 -7.473 1 96.75 59 CY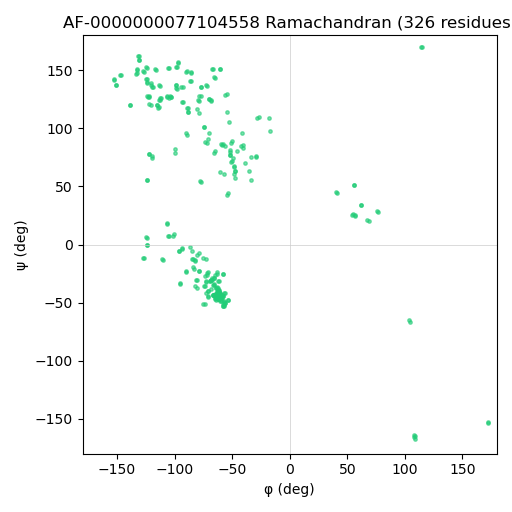S B CA 1
ATOM 1840 C C . CYS B 1 59 ? 9.859 -21.484 -8.5 1 96.75 59 CYS B C 1
ATOM 1842 O O . CYS B 1 59 ? 10.711 -22.359 -8.352 1 96.75 59 CYS B O 1
ATOM 1844 N N . HIS B 1 60 ? 9.938 -20.578 -9.43 1 94.44 60 HIS B N 1
ATOM 1845 C CA . HIS B 1 60 ? 10.82 -20.828 -10.562 1 94.44 60 HIS B CA 1
ATOM 1846 C C . HIS B 1 60 ? 12.266 -20.484 -10.227 1 94.44 60 HIS B C 1
ATOM 1848 O O . HIS B 1 60 ? 13.195 -20.906 -10.906 1 94.44 60 HIS B O 1
ATOM 1854 N N . LYS B 1 61 ? 12.508 -19.781 -9.172 1 93.19 61 LYS B N 1
ATOM 1855 C CA . LYS B 1 61 ? 13.875 -19.484 -8.734 1 93.19 61 LYS B CA 1
ATOM 1856 C C . LYS B 1 61 ? 14.359 -20.516 -7.719 1 93.19 61 LYS B C 1
ATOM 1858 O O . LYS B 1 61 ? 15.508 -20.453 -7.27 1 93.19 61 LYS B O 1
ATOM 1863 N N . ASN B 1 62 ? 13.555 -21.406 -7.34 1 91.75 62 ASN B N 1
ATOM 1864 C CA . ASN B 1 62 ? 13.883 -22.453 -6.379 1 91.75 62 ASN B CA 1
ATOM 1865 C C . ASN B 1 62 ? 13.633 -23.844 -6.957 1 91.75 62 ASN B C 1
ATOM 1867 O O . ASN B 1 62 ? 12.922 -24.641 -6.359 1 91.75 62 ASN B O 1
ATOM 1871 N N . ASP B 1 63 ? 14.203 -24.188 -8.078 1 92.75 63 ASP B N 1
ATOM 1872 C CA . ASP B 1 63 ? 14.148 -25.484 -8.734 1 92.75 63 ASP B CA 1
ATOM 1873 C C . ASP B 1 63 ? 12.703 -25.891 -9.008 1 92.75 63 ASP B C 1
ATOM 1875 O O . ASP B 1 63 ? 12.352 -27.078 -8.898 1 92.75 63 ASP B O 1
ATOM 1879 N N . GLU B 1 64 ? 11.867 -24.953 -9.109 1 95.25 64 GLU B N 1
ATOM 1880 C CA . GLU B 1 64 ? 10.453 -25.156 -9.43 1 95.25 64 GLU B CA 1
ATOM 1881 C C . GLU B 1 64 ? 9.758 -26 -8.367 1 95.25 64 GLU B C 1
ATOM 1883 O O . GLU B 1 64 ? 8.898 -26.828 -8.688 1 95.25 64 GLU B O 1
ATOM 1888 N N . LYS B 1 65 ? 10.156 -25.844 -7.176 1 96.31 65 LYS B N 1
ATOM 1889 C CA . LYS B 1 65 ? 9.453 -26.484 -6.066 1 96.31 65 LYS B CA 1
ATOM 1890 C C . LYS B 1 65 ? 8.039 -25.922 -5.914 1 96.31 65 LYS B C 1
ATOM 1892 O O . LYS B 1 65 ? 7.816 -24.719 -6.109 1 96.31 65 LYS B O 1
ATOM 1897 N N . PRO B 1 66 ? 7.188 -26.875 -5.555 1 96.94 66 PRO B N 1
ATOM 1898 C CA . PRO B 1 66 ? 5.832 -26.375 -5.293 1 96.94 66 PRO B CA 1
ATOM 1899 C C . PRO B 1 66 ? 5.785 -25.344 -4.168 1 96.94 66 PRO B C 1
ATOM 1901 O O . PRO B 1 66 ? 6.621 -25.375 -3.262 1 96.94 66 PRO B O 1
ATOM 1904 N N . ILE B 1 67 ? 4.805 -24.453 -4.289 1 96.56 67 ILE B N 1
ATOM 1905 C CA . ILE B 1 67 ? 4.629 -23.516 -3.188 1 96.56 67 ILE B CA 1
ATOM 1906 C C . ILE B 1 67 ? 4.152 -24.266 -1.943 1 96.56 67 ILE B C 1
ATOM 1908 O O . ILE B 1 67 ? 3.486 -25.297 -2.047 1 96.56 67 ILE B O 1
ATOM 1912 N N . GLU B 1 68 ? 4.543 -23.672 -0.833 1 94.88 68 GLU B N 1
ATOM 1913 C CA . GLU B 1 68 ? 4.168 -24.297 0.436 1 94.88 68 GLU B CA 1
ATOM 1914 C C . GLU B 1 68 ? 3.246 -23.391 1.242 1 94.88 68 GLU B C 1
ATOM 1916 O O . GLU B 1 68 ? 3.355 -22.156 1.168 1 94.88 68 GLU B O 1
ATOM 1921 N N . LYS B 1 69 ? 2.422 -24.125 2.008 1 91.56 69 LYS B N 1
ATOM 1922 C CA . LYS B 1 69 ? 1.517 -23.375 2.875 1 91.56 69 LYS B CA 1
ATOM 1923 C C . LYS B 1 69 ? 2.248 -22.828 4.098 1 91.56 69 LYS B C 1
ATOM 1925 O O . LYS B 1 69 ? 3.043 -23.547 4.719 1 91.56 69 LYS B O 1
ATOM 1930 N N . TYR B 1 70 ? 1.909 -21.562 4.336 1 88.31 70 TYR B N 1
ATOM 1931 C CA . TYR B 1 70 ? 2.418 -21 5.582 1 88.31 70 TYR B CA 1
ATOM 1932 C C . TYR B 1 70 ? 1.482 -21.312 6.742 1 88.31 70 TYR B C 1
ATOM 1934 O O . TYR B 1 70 ? 0.261 -21.344 6.574 1 88.31 70 TYR B O 1
ATOM 1942 N N . GLU B 1 71 ? 1.95 -21.609 7.879 1 80.75 71 GLU B N 1
ATOM 1943 C CA . GLU B 1 71 ? 1.15 -22.031 9.023 1 80.75 71 GLU B CA 1
ATOM 1944 C C . GLU B 1 71 ? 0.545 -20.828 9.742 1 80.75 71 GLU B C 1
ATOM 1946 O O . GLU B 1 71 ? -0.525 -20.922 10.344 1 80.75 71 GLU B O 1
ATOM 1951 N N . ASP B 1 72 ? 1.209 -19.828 9.68 1 80.56 72 ASP B N 1
ATOM 1952 C CA . ASP B 1 72 ? 0.754 -18.656 10.43 1 80.56 72 ASP B CA 1
ATOM 1953 C C . ASP B 1 72 ? 0.505 -17.469 9.516 1 80.56 72 ASP B C 1
ATOM 1955 O O . ASP B 1 72 ? 1.093 -17.375 8.43 1 80.56 72 ASP B O 1
ATOM 1959 N N . GLY B 1 73 ? -0.62 -16.844 9.859 1 80.44 73 GLY B N 1
ATOM 1960 C CA . GLY B 1 73 ? -0.884 -15.617 9.125 1 80.44 73 GLY B CA 1
ATOM 1961 C C . GLY B 1 73 ? -2.127 -15.695 8.258 1 80.44 73 GLY B C 1
ATOM 1962 O O . GLY B 1 73 ? -2.705 -16.766 8.094 1 80.44 73 GLY B O 1
ATOM 1963 N N . ASN B 1 74 ? -2.484 -14.516 7.754 1 87.44 74 ASN B N 1
ATOM 1964 C CA . ASN B 1 74 ? -3.721 -14.469 6.977 1 87.44 74 ASN B CA 1
ATOM 1965 C C . ASN B 1 74 ? -3.484 -13.914 5.578 1 87.44 74 ASN B C 1
ATOM 1967 O O . ASN B 1 74 ? -4.41 -13.844 4.77 1 87.44 74 ASN B O 1
ATOM 1971 N N . ALA B 1 75 ? -2.309 -13.562 5.273 1 93.12 75 ALA B N 1
ATOM 1972 C CA . ALA B 1 75 ? -1.957 -13.102 3.934 1 93.12 75 ALA B CA 1
ATOM 1973 C C . ALA B 1 75 ? -0.49 -13.383 3.623 1 93.12 75 ALA B C 1
ATOM 1975 O O . ALA B 1 75 ? 0.376 -13.219 4.488 1 93.12 75 ALA B O 1
ATOM 1976 N N . TYR B 1 76 ? -0.191 -13.781 2.375 1 94.62 76 TYR B N 1
ATOM 1977 C CA . TYR B 1 76 ? 1.151 -14.172 1.962 1 94.62 76 TYR B CA 1
ATOM 1978 C C . TYR B 1 76 ? 1.412 -13.781 0.513 1 94.62 76 TYR B C 1
ATOM 1980 O O . TYR B 1 76 ? 0.511 -13.852 -0.327 1 94.62 76 TYR B O 1
ATOM 1988 N N . THR B 1 77 ? 2.641 -13.445 0.352 1 97.38 77 THR B N 1
ATOM 1989 C CA . THR B 1 77 ? 3.078 -13.242 -1.023 1 97.38 77 THR B CA 1
ATOM 1990 C C . THR B 1 77 ? 4.102 -14.297 -1.432 1 97.38 77 THR B C 1
ATOM 1992 O O . THR B 1 77 ? 5.141 -14.445 -0.785 1 97.38 77 THR B O 1
ATOM 1995 N N . TYR B 1 78 ? 3.781 -15.078 -2.418 1 97.38 78 TYR B N 1
ATOM 1996 C CA . TYR B 1 78 ? 4.73 -15.984 -3.055 1 97.38 78 TYR B CA 1
ATOM 1997 C C . TYR B 1 78 ? 5.457 -15.289 -4.203 1 97.38 78 TYR B C 1
ATOM 1999 O O . TYR B 1 78 ? 4.836 -14.922 -5.203 1 97.38 78 TYR B O 1
ATOM 2007 N N . GLN B 1 79 ? 6.73 -15.188 -4.031 1 96.44 79 GLN B N 1
ATOM 2008 C CA . GLN B 1 79 ? 7.543 -14.477 -5.008 1 96.44 79 GLN B CA 1
ATOM 2009 C C . GLN B 1 79 ? 8.039 -15.414 -6.105 1 96.44 79 GLN B C 1
ATOM 2011 O O . GLN B 1 79 ? 8.156 -16.625 -5.891 1 96.44 79 GLN B O 1
ATOM 2016 N N . CYS B 1 80 ? 8.211 -14.875 -7.316 1 97.12 80 CYS B N 1
ATOM 2017 C CA . CYS B 1 80 ? 8.859 -15.57 -8.422 1 97.12 80 CYS B CA 1
ATOM 2018 C C . CYS B 1 80 ? 8.172 -16.906 -8.703 1 97.12 80 CYS B C 1
ATOM 2020 O O . CYS B 1 80 ? 8.836 -17.938 -8.789 1 97.12 80 CYS B O 1
ATOM 2022 N N . VAL B 1 81 ? 6.895 -16.859 -8.852 1 98.25 81 VAL B N 1
ATOM 2023 C CA . VAL B 1 81 ? 6.18 -18.094 -9.133 1 98.25 81 VAL B CA 1
ATOM 2024 C C . VAL B 1 81 ? 5.938 -18.234 -10.633 1 98.25 81 VAL B C 1
ATOM 2026 O O . VAL B 1 81 ? 6.02 -17.25 -11.367 1 98.25 81 VAL B O 1
ATOM 2029 N N . MET B 1 82 ? 5.762 -19.422 -11.023 1 98.56 82 MET B N 1
ATOM 2030 C CA . MET B 1 82 ? 5.332 -19.797 -12.375 1 98.56 82 MET B CA 1
ATOM 2031 C C . MET B 1 82 ? 4.043 -20.609 -12.328 1 98.56 82 MET B C 1
ATOM 2033 O O . MET B 1 82 ? 3.916 -21.531 -11.539 1 98.56 82 MET B O 1
ATOM 2037 N N . HIS B 1 83 ? 3.098 -20.156 -13.078 1 98.38 83 HIS B N 1
ATOM 2038 C CA . HIS B 1 83 ? 1.905 -20.969 -13.258 1 98.38 83 HIS B CA 1
ATOM 2039 C C . HIS B 1 83 ? 2.207 -22.203 -14.109 1 98.38 83 HIS B C 1
ATOM 2041 O O . HIS B 1 83 ? 2.654 -22.078 -15.25 1 98.38 83 HIS B O 1
ATOM 2047 N N . LYS B 1 84 ? 1.916 -23.375 -13.625 1 97.62 84 LYS B N 1
ATOM 2048 C CA . LYS B 1 84 ? 2.385 -24.609 -14.227 1 97.62 84 LYS B CA 1
ATOM 2049 C C . LYS B 1 84 ? 1.797 -24.812 -15.617 1 97.62 84 LYS B C 1
ATOM 2051 O O . LYS B 1 84 ? 2.502 -25.219 -16.547 1 97.62 84 LYS B O 1
ATOM 2056 N N . LYS B 1 85 ? 0.57 -24.531 -15.703 1 97.19 85 LYS B N 1
ATOM 2057 C CA . LYS B 1 85 ? -0.113 -24.812 -16.969 1 97.19 85 LYS B CA 1
ATOM 2058 C C . LYS B 1 85 ? 0.265 -23.781 -18.031 1 97.19 85 LYS B C 1
ATOM 2060 O O . LYS B 1 85 ? 0.628 -24.156 -19.156 1 97.19 85 LYS B O 1
ATOM 2065 N N . SER B 1 86 ? 0.175 -22.5 -17.75 1 97.06 86 SER B N 1
ATOM 2066 C CA . SER B 1 86 ? 0.376 -21.438 -18.734 1 97.06 86 SER B CA 1
ATOM 2067 C C . SER B 1 86 ? 1.857 -21.125 -18.906 1 97.06 86 SER B C 1
ATOM 2069 O O . SER B 1 86 ? 2.248 -20.469 -19.875 1 97.06 86 SER B O 1
ATOM 2071 N N . LYS B 1 87 ? 2.662 -21.453 -17.984 1 97.62 87 LYS B N 1
ATOM 2072 C CA . LYS B 1 87 ? 4.102 -21.219 -17.969 1 97.62 87 LYS B CA 1
ATOM 2073 C C . LYS B 1 87 ? 4.414 -19.734 -17.844 1 97.62 87 LYS B C 1
ATOM 2075 O O . LYS B 1 87 ? 5.508 -19.281 -18.203 1 97.62 87 LYS B O 1
ATOM 2080 N N . LYS B 1 88 ? 3.479 -19 -17.375 1 97.81 88 LYS B N 1
ATOM 2081 C CA . LYS B 1 88 ? 3.684 -17.578 -17.125 1 97.81 88 LYS B CA 1
ATOM 2082 C C . LYS B 1 88 ? 4.281 -17.344 -15.742 1 97.81 88 LYS B C 1
ATOM 2084 O O . LYS B 1 88 ? 3.979 -18.078 -14.797 1 97.81 88 LYS B O 1
ATOM 2089 N N . TYR B 1 89 ? 5.078 -16.266 -15.672 1 98.31 89 TYR B N 1
ATOM 2090 C CA . TYR B 1 89 ? 5.777 -15.938 -14.43 1 98.31 89 TYR B CA 1
ATOM 2091 C C . TYR B 1 89 ? 5.125 -14.742 -13.742 1 98.31 89 TYR B C 1
ATOM 2093 O O . TYR B 1 89 ? 4.523 -13.891 -14.398 1 98.31 89 TYR B O 1
ATOM 2101 N N . GLY B 1 90 ? 5.258 -14.719 -12.422 1 98.25 90 GLY B N 1
ATOM 2102 C CA . GLY B 1 90 ? 4.742 -13.578 -11.688 1 98.25 90 GLY B CA 1
ATOM 2103 C C . GLY B 1 90 ? 4.781 -13.766 -10.18 1 98.25 90 GLY B C 1
ATOM 2104 O O . GLY B 1 90 ? 5.719 -14.367 -9.648 1 98.25 90 GLY B O 1
ATOM 2105 N N . THR B 1 91 ? 3.893 -13.094 -9.539 1 98.5 91 THR B N 1
ATOM 2106 C CA . THR B 1 91 ? 3.742 -13.133 -8.086 1 98.5 91 THR B CA 1
ATOM 2107 C C . THR B 1 91 ? 2.322 -13.539 -7.703 1 98.5 91 THR B C 1
ATOM 2109 O O . THR B 1 91 ? 1.357 -13.141 -8.367 1 98.5 91 THR B O 1
ATOM 2112 N N . LEU B 1 92 ? 2.24 -14.359 -6.668 1 98.38 92 LEU B N 1
ATOM 2113 C CA . LEU B 1 92 ? 0.961 -14.812 -6.129 1 98.38 92 LEU B CA 1
ATOM 2114 C C . LEU B 1 92 ? 0.74 -14.258 -4.727 1 98.38 92 LEU B C 1
ATOM 2116 O O . LEU B 1 92 ? 1.601 -14.398 -3.854 1 98.38 92 LEU B O 1
ATOM 2120 N N . ILE B 1 93 ? -0.35 -13.594 -4.562 1 97.62 93 ILE B N 1
ATOM 2121 C CA . ILE B 1 93 ? -0.774 -13.18 -3.229 1 97.62 93 ILE B CA 1
ATOM 2122 C C . ILE B 1 93 ? -1.96 -14.031 -2.779 1 97.62 93 ILE B C 1
ATOM 2124 O O . ILE B 1 93 ? -2.961 -14.141 -3.49 1 97.62 93 ILE B O 1
ATOM 2128 N N . LEU B 1 94 ? -1.806 -14.602 -1.606 1 95.25 94 LEU B N 1
ATOM 2129 C CA . LEU B 1 94 ? -2.836 -15.453 -1.019 1 95.25 94 LEU B CA 1
ATOM 2130 C C . LEU B 1 94 ? -3.389 -14.828 0.26 1 95.25 94 LEU B C 1
ATOM 2132 O O . LEU B 1 94 ? -2.633 -14.531 1.188 1 95.25 94 LEU B O 1
ATOM 2136 N N . PHE B 1 95 ? -4.668 -14.57 0.251 1 91.69 95 PHE B N 1
ATOM 2137 C CA . PHE B 1 95 ? -5.379 -14.148 1.451 1 91.69 95 PHE B CA 1
ATOM 2138 C C . PHE B 1 95 ? -6.195 -15.297 2.033 1 91.69 95 PHE B C 1
ATOM 2140 O O . PHE B 1 95 ? -6.992 -15.922 1.328 1 91.69 95 PHE B O 1
ATOM 2147 N N . VAL B 1 96 ? -5.945 -15.523 3.318 1 86 96 VAL B N 1
ATOM 2148 C CA . VAL B 1 96 ? -6.676 -16.594 3.98 1 86 96 VAL B CA 1
ATOM 2149 C C . VAL B 1 96 ? -7.484 -16.031 5.145 1 86 96 VAL B C 1
ATOM 2151 O O . VAL B 1 96 ? -7.039 -16.078 6.297 1 86 96 VAL B O 1
ATOM 2154 N N . PHE B 1 97 ? -8.531 -15.367 4.875 1 72.25 97 PH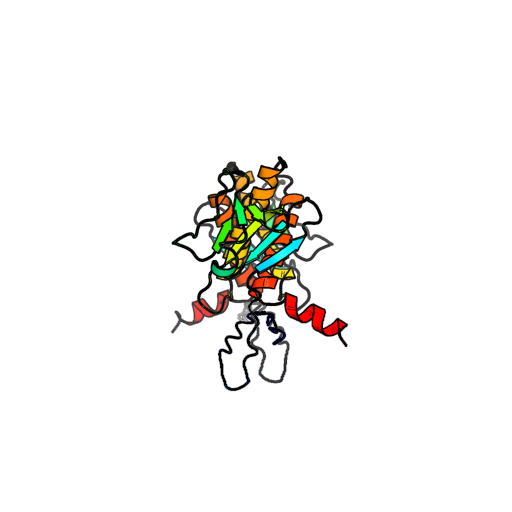E B N 1
ATOM 2155 C CA . PHE B 1 97 ? -9.32 -14.75 5.941 1 72.25 97 PHE B CA 1
ATOM 2156 C C . PHE B 1 97 ? -10.438 -15.688 6.395 1 72.25 97 PHE B C 1
ATOM 2158 O O . PHE B 1 97 ? -11 -16.422 5.582 1 72.25 97 PHE B O 1
ATOM 2165 N N . GLU B 1 98 ? -10.43 -15.648 7.703 1 59.81 98 GLU B N 1
ATOM 2166 C CA . GLU B 1 98 ? -11.617 -16.297 8.25 1 59.81 98 GLU B CA 1
ATOM 2167 C C . GLU B 1 98 ? -12.758 -15.305 8.43 1 59.81 98 GLU B C 1
ATOM 2169 O O . GLU B 1 98 ? -12.664 -14.391 9.242 1 59.81 98 GLU B O 1
ATOM 2174 N N . GLY B 1 99 ? -13.695 -15.133 7.574 1 58.22 99 GLY B N 1
ATOM 2175 C CA . GLY B 1 99 ? -14.859 -14.281 7.762 1 58.22 99 GLY B CA 1
ATOM 2176 C C . GLY B 1 99 ? -14.812 -13.016 6.922 1 58.22 99 GLY B C 1
ATOM 2177 O O . GLY B 1 99 ? -14.086 -12.953 5.93 1 58.22 99 GLY B O 1
ATOM 2178 N N . GLU B 1 100 ? -15.68 -12.078 7.328 1 56.78 100 GLU B N 1
ATOM 2179 C CA . GLU B 1 100 ? -15.797 -10.836 6.574 1 56.78 100 GLU B CA 1
ATOM 2180 C C . GLU B 1 100 ? -14.531 -9.992 6.711 1 56.78 100 GLU B C 1
ATOM 2182 O O . GLU B 1 100 ? -13.961 -9.891 7.797 1 56.78 100 GLU B O 1
ATOM 2187 N N . VAL B 1 101 ? -13.992 -9.695 5.543 1 59.88 101 VAL B N 1
ATOM 2188 C CA . VAL B 1 101 ? -12.727 -8.969 5.52 1 59.88 101 VAL B CA 1
ATOM 2189 C C . VAL B 1 101 ? -12.992 -7.488 5.246 1 59.88 101 VAL B C 1
ATOM 2191 O O . VAL B 1 101 ? -13.086 -7.07 4.086 1 59.88 101 VAL B O 1
ATOM 2194 N N . LEU B 1 102 ? -13.398 -6.738 6.219 1 64.88 102 LEU B N 1
ATOM 2195 C CA . LEU B 1 102 ? -13.633 -5.312 6.043 1 64.88 102 LEU B CA 1
ATOM 2196 C C . LEU B 1 102 ? -12.828 -4.496 7.051 1 64.88 102 LEU B C 1
ATOM 2198 O O . LEU B 1 102 ? -12.32 -5.043 8.031 1 64.88 102 LEU B O 1
ATOM 2202 N N . GLY B 1 103 ? -12.562 -3.348 6.605 1 76.75 103 GLY B N 1
ATOM 2203 C CA . GLY B 1 103 ? -12.039 -2.377 7.555 1 76.75 103 GLY B CA 1
ATOM 2204 C C . GLY B 1 103 ? -10.57 -2.066 7.344 1 76.75 103 GLY B C 1
ATOM 2205 O O . GLY B 1 103 ? -9.992 -2.439 6.32 1 76.75 103 GLY B O 1
ATOM 2206 N N . SER B 1 104 ? -10 -1.441 8.273 1 85.38 104 SER B N 1
ATOM 2207 C CA . SER B 1 104 ? -8.641 -0.914 8.195 1 85.38 104 SER B CA 1
ATOM 2208 C C . SER B 1 104 ? -7.609 -2.037 8.227 1 85.38 104 SER B C 1
ATOM 2210 O O . SER B 1 104 ? -6.539 -1.92 7.621 1 85.38 104 SER B O 1
ATOM 2212 N N . ASP B 1 105 ? -7.922 -3.158 8.758 1 88.31 105 ASP B N 1
ATOM 2213 C CA . ASP B 1 105 ? -6.973 -4.266 8.852 1 88.31 105 ASP B CA 1
ATOM 2214 C C . ASP B 1 105 ? -6.766 -4.922 7.488 1 88.31 105 ASP B C 1
ATOM 2216 O O . ASP B 1 105 ? -5.664 -5.375 7.172 1 88.31 105 ASP B O 1
ATOM 2220 N N . ILE B 1 106 ? -7.805 -4.973 6.73 1 88.5 106 ILE B N 1
ATOM 2221 C CA . ILE B 1 106 ? -7.656 -5.578 5.414 1 88.5 106 ILE B CA 1
ATOM 2222 C C . ILE B 1 106 ? -6.84 -4.656 4.512 1 88.5 106 ILE B C 1
ATOM 2224 O O . ILE B 1 106 ? -5.996 -5.121 3.738 1 88.5 106 ILE B O 1
ATOM 2228 N N . VAL B 1 107 ? -7.098 -3.369 4.629 1 93 107 VAL B N 1
ATOM 2229 C CA . VAL B 1 107 ? -6.355 -2.398 3.832 1 93 107 VAL B CA 1
ATOM 2230 C C . VAL B 1 107 ? -4.879 -2.432 4.219 1 93 107 VAL B C 1
ATOM 2232 O O . VAL B 1 107 ? -4.004 -2.361 3.355 1 93 107 VAL B O 1
ATOM 2235 N N . LYS B 1 108 ? -4.652 -2.605 5.48 1 95.94 108 LYS B N 1
ATOM 2236 C CA . LYS B 1 108 ? -3.295 -2.779 5.988 1 95.94 108 LYS B CA 1
ATOM 2237 C C . LYS B 1 108 ? -2.607 -3.969 5.32 1 95.94 108 LYS B C 1
ATOM 2239 O O . LYS B 1 108 ? -1.491 -3.844 4.816 1 95.94 108 LYS B O 1
ATOM 2244 N N . ARG B 1 109 ? -3.246 -5.035 5.344 1 94.75 109 ARG B N 1
ATOM 2245 C CA . ARG B 1 109 ? -2.676 -6.266 4.809 1 94.75 109 ARG B CA 1
ATOM 2246 C C . ARG B 1 109 ? -2.494 -6.176 3.297 1 94.75 109 ARG B C 1
ATOM 2248 O O . ARG B 1 109 ? -1.479 -6.621 2.76 1 94.75 109 ARG B O 1
ATOM 2255 N N . ILE B 1 110 ? -3.484 -5.652 2.666 1 95.94 110 ILE B N 1
ATOM 2256 C CA . ILE B 1 110 ? -3.408 -5.465 1.222 1 95.94 110 ILE B CA 1
ATOM 2257 C C . ILE B 1 110 ? -2.18 -4.625 0.874 1 95.94 110 ILE B C 1
ATOM 2259 O O . ILE B 1 110 ? -1.389 -5.004 0.006 1 95.94 110 ILE B O 1
ATOM 2263 N N . ALA B 1 111 ? -2.014 -3.537 1.513 1 98.44 111 ALA B N 1
ATOM 2264 C CA . ALA B 1 111 ? -0.884 -2.656 1.224 1 98.44 111 ALA B CA 1
ATOM 2265 C C . ALA B 1 111 ? 0.442 -3.348 1.53 1 98.44 111 ALA B C 1
ATOM 2267 O O . ALA B 1 111 ? 1.397 -3.242 0.756 1 98.44 111 ALA B O 1
ATOM 2268 N N . HIS B 1 112 ? 0.503 -4.066 2.604 1 98.25 112 HIS B N 1
ATOM 2269 C CA . HIS B 1 112 ? 1.674 -4.836 3.016 1 98.25 112 HIS B CA 1
ATOM 2270 C C . HIS B 1 112 ? 2.084 -5.836 1.939 1 98.25 112 HIS B C 1
ATOM 2272 O O . HIS B 1 112 ? 3.217 -5.797 1.453 1 98.25 112 HIS B O 1
ATOM 2278 N N . GLU B 1 113 ? 1.106 -6.609 1.556 1 98 113 GLU B N 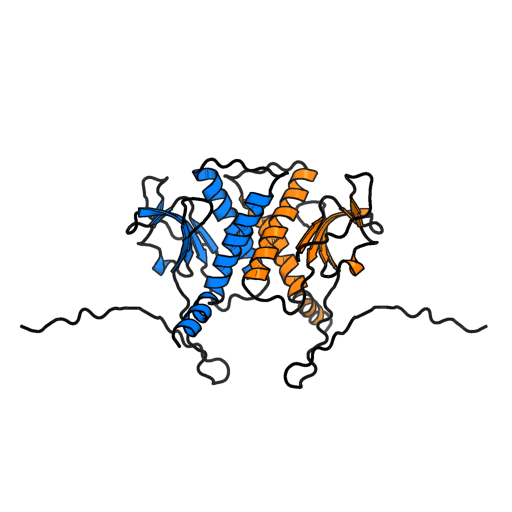1
ATOM 2279 C CA . GLU B 1 113 ? 1.394 -7.633 0.557 1 98 113 GLU B CA 1
ATOM 2280 C C . GLU B 1 113 ? 1.684 -7.012 -0.806 1 98 113 GLU B C 1
ATOM 2282 O O . GLU B 1 113 ? 2.486 -7.539 -1.577 1 98 113 GLU B O 1
ATOM 2287 N N . SER B 1 114 ? 1.077 -5.883 -1.107 1 98.69 114 SER B N 1
ATOM 2288 C CA . SER B 1 114 ? 1.321 -5.211 -2.379 1 98.69 114 SER B CA 1
ATOM 2289 C C . SER B 1 114 ? 2.783 -4.797 -2.514 1 98.69 114 SER B C 1
ATOM 2291 O O . SER B 1 114 ? 3.369 -4.91 -3.594 1 98.69 114 SER B O 1
ATOM 2293 N N . LEU B 1 115 ? 3.355 -4.332 -1.441 1 98.56 115 LEU B N 1
ATOM 2294 C CA . LEU B 1 115 ? 4.766 -3.965 -1.496 1 98.56 115 LEU B CA 1
ATOM 2295 C C . LEU B 1 115 ? 5.637 -5.188 -1.764 1 98.56 115 LEU B C 1
ATOM 2297 O O . LEU B 1 115 ? 6.555 -5.133 -2.586 1 98.56 115 LEU B O 1
ATOM 2301 N N . HIS B 1 116 ? 5.355 -6.262 -1.048 1 98.06 116 HIS B N 1
ATOM 2302 C CA . HIS B 1 116 ? 6.098 -7.488 -1.312 1 98.06 116 HIS B CA 1
ATOM 2303 C C . HIS B 1 116 ? 6.031 -7.863 -2.787 1 98.06 116 HIS B C 1
ATOM 2305 O O . HIS B 1 116 ? 7.047 -8.234 -3.383 1 98.06 116 HIS B O 1
ATOM 2311 N N . ALA B 1 117 ? 4.848 -7.836 -3.318 1 98.25 117 ALA B N 1
ATOM 2312 C CA . ALA B 1 117 ? 4.648 -8.234 -4.707 1 98.25 117 ALA B CA 1
ATOM 2313 C C . ALA B 1 117 ? 5.465 -7.359 -5.652 1 98.25 117 ALA B C 1
ATOM 2315 O O . ALA B 1 117 ? 6.133 -7.863 -6.559 1 98.25 117 ALA B O 1
ATOM 2316 N N . VAL B 1 118 ? 5.43 -6.066 -5.461 1 97.88 118 VAL B N 1
ATOM 2317 C CA . VAL B 1 118 ? 6.129 -5.129 -6.332 1 97.88 118 VAL B CA 1
ATOM 2318 C C . VAL B 1 118 ? 7.637 -5.328 -6.199 1 97.88 118 VAL B C 1
ATOM 2320 O O . VAL B 1 118 ? 8.352 -5.387 -7.203 1 97.88 118 VAL B O 1
ATOM 2323 N N . ASN B 1 119 ? 8.07 -5.48 -4.957 1 96.94 119 ASN B N 1
ATOM 2324 C CA . ASN B 1 119 ? 9.492 -5.703 -4.746 1 96.94 119 ASN B CA 1
ATOM 2325 C C . ASN B 1 119 ? 9.961 -7.004 -5.391 1 96.94 119 ASN B C 1
ATOM 2327 O O . ASN B 1 119 ? 11.086 -7.09 -5.891 1 96.94 119 ASN B O 1
ATOM 2331 N N . SER B 1 120 ? 9.125 -8.023 -5.359 1 95.94 120 SER B N 1
ATOM 2332 C CA . SER B 1 120 ? 9.445 -9.281 -6.023 1 95.94 120 SER B CA 1
ATOM 2333 C C . SER B 1 120 ? 9.664 -9.078 -7.52 1 95.94 120 SER B C 1
ATOM 2335 O O . SER B 1 120 ? 10.648 -9.57 -8.086 1 95.94 120 SER B O 1
ATOM 2337 N N . ILE B 1 121 ? 8.789 -8.352 -8.141 1 96.06 121 ILE B N 1
ATOM 2338 C CA . ILE B 1 121 ? 8.883 -8.086 -9.57 1 96.06 121 ILE B CA 1
ATOM 2339 C C . ILE B 1 121 ? 10.141 -7.273 -9.867 1 96.06 121 ILE B C 1
ATOM 2341 O O . ILE B 1 121 ? 10.898 -7.605 -10.781 1 96.06 121 ILE B O 1
ATOM 2345 N N . PHE B 1 122 ? 10.359 -6.234 -9.102 1 95.81 122 PHE B N 1
ATOM 2346 C CA . PHE B 1 122 ? 11.523 -5.383 -9.305 1 95.81 122 PHE B CA 1
ATOM 2347 C C . PHE B 1 122 ? 12.812 -6.176 -9.148 1 95.81 122 PHE B C 1
ATOM 2349 O O . PHE B 1 122 ? 13.719 -6.066 -9.977 1 95.81 122 PHE B O 1
ATOM 2356 N N . ASN B 1 123 ? 12.852 -6.941 -8.125 1 94.88 123 ASN B N 1
ATOM 2357 C CA . ASN B 1 123 ? 14.031 -7.754 -7.863 1 94.88 123 ASN B CA 1
ATOM 2358 C C . ASN B 1 123 ? 14.289 -8.758 -8.984 1 94.88 123 ASN B C 1
ATOM 2360 O O . ASN B 1 123 ? 15.414 -8.883 -9.469 1 94.88 123 ASN B O 1
ATOM 2364 N N . GLU B 1 124 ? 13.297 -9.406 -9.375 1 94.81 124 GLU B N 1
ATOM 2365 C CA . GLU B 1 124 ? 13.414 -10.43 -10.414 1 94.81 124 GLU B CA 1
ATOM 2366 C C . GLU B 1 124 ? 13.898 -9.82 -11.734 1 94.81 124 GLU B C 1
ATOM 2368 O O . GLU B 1 124 ? 14.695 -10.43 -12.445 1 94.81 124 GLU B O 1
ATOM 2373 N N . LEU B 1 125 ? 13.422 -8.672 -12.047 1 95.69 125 LEU B N 1
ATOM 2374 C CA . LEU B 1 125 ? 13.68 -8.078 -13.359 1 95.69 125 LEU B CA 1
ATOM 2375 C C . LEU B 1 125 ? 14.859 -7.117 -13.305 1 95.69 125 LEU B C 1
ATOM 2377 O O . LEU B 1 125 ? 15.234 -6.523 -14.312 1 95.69 125 LEU B O 1
ATOM 2381 N N . GLY B 1 126 ? 15.359 -6.895 -12.117 1 93.94 126 GLY B N 1
ATOM 2382 C CA . GLY B 1 126 ? 16.516 -6.016 -11.969 1 93.94 126 GLY B CA 1
ATOM 2383 C C . GLY B 1 126 ? 16.156 -4.547 -12.086 1 93.94 126 GLY B C 1
ATOM 2384 O O . GLY B 1 126 ? 16.953 -3.75 -12.594 1 93.94 126 GLY B O 1
ATOM 2385 N N . ILE B 1 127 ? 14.914 -4.227 -11.727 1 92.62 127 ILE B N 1
ATOM 2386 C CA . ILE B 1 127 ? 14.484 -2.834 -11.75 1 92.62 127 ILE B CA 1
ATOM 2387 C C . ILE B 1 127 ? 15.039 -2.104 -10.531 1 92.62 127 ILE B C 1
ATOM 2389 O O . ILE B 1 127 ? 14.891 -2.572 -9.398 1 92.62 127 ILE B O 1
ATOM 2393 N N . GLU B 1 128 ? 15.672 -1.017 -10.789 1 86.81 128 GLU B N 1
ATOM 2394 C CA . GLU B 1 128 ? 16.234 -0.219 -9.703 1 86.81 128 GLU B CA 1
ATOM 2395 C C . GLU B 1 128 ? 15.133 0.483 -8.906 1 86.81 128 GLU B C 1
ATOM 2397 O O . GLU B 1 128 ? 14.172 0.988 -9.484 1 86.81 128 GLU B O 1
ATOM 2402 N N . TYR B 1 129 ? 15.344 0.411 -7.578 1 85.38 129 TYR B N 1
ATOM 2403 C CA . TYR B 1 129 ? 14.445 1.108 -6.664 1 85.38 129 TYR B CA 1
ATOM 2404 C C . TYR B 1 129 ? 15.102 2.369 -6.113 1 85.38 129 TYR B C 1
ATOM 2406 O O . TYR B 1 129 ? 16.234 2.328 -5.637 1 85.38 129 TYR B O 1
ATOM 2414 N N . ASP B 1 130 ? 14.328 3.498 -6.309 1 85.06 130 ASP B N 1
ATOM 2415 C CA . ASP B 1 130 ? 14.797 4.797 -5.832 1 85.06 130 ASP B CA 1
ATOM 2416 C C . ASP B 1 130 ? 13.812 5.406 -4.836 1 85.06 130 ASP B C 1
ATOM 2418 O O . ASP B 1 130 ? 12.695 5.77 -5.207 1 85.06 130 ASP B O 1
ATOM 2422 N N . LEU B 1 131 ? 14.312 5.629 -3.648 1 82.19 131 LEU B N 1
ATOM 2423 C CA . LEU B 1 131 ? 13.477 6.191 -2.592 1 82.19 131 LEU B CA 1
ATOM 2424 C C . LEU B 1 131 ? 13.047 7.609 -2.939 1 82.19 131 LEU B C 1
ATOM 2426 O O . LEU B 1 131 ? 11.977 8.055 -2.516 1 82.19 131 LEU B O 1
ATOM 2430 N N . SER B 1 132 ? 13.867 8.305 -3.703 1 83 132 SER B N 1
ATOM 2431 C CA . SER B 1 132 ? 13.609 9.711 -3.988 1 83 132 SER B CA 1
ATOM 2432 C C . SER B 1 132 ? 12.75 9.867 -5.242 1 83 132 SER B C 1
ATOM 2434 O O . SER B 1 132 ? 12.125 10.906 -5.441 1 83 132 SER B O 1
ATOM 2436 N N . ASN B 1 133 ? 12.805 8.875 -6.059 1 89.88 133 ASN B N 1
ATOM 2437 C CA . ASN B 1 133 ? 11.945 8.805 -7.234 1 89.88 133 ASN B CA 1
ATOM 2438 C C . ASN B 1 133 ? 11.102 7.535 -7.23 1 89.88 133 ASN B C 1
ATOM 2440 O O . ASN B 1 133 ? 11.344 6.617 -8.016 1 89.88 133 ASN B O 1
ATOM 2444 N N . ASP B 1 134 ? 10.109 7.668 -6.406 1 92.94 134 ASP B N 1
ATOM 2445 C CA . ASP B 1 134 ? 9.414 6.414 -6.113 1 92.94 134 ASP B CA 1
ATOM 2446 C C . ASP B 1 134 ? 8.055 6.363 -6.809 1 92.94 134 ASP B C 1
ATOM 2448 O O . ASP B 1 134 ? 7.191 5.57 -6.434 1 92.94 134 ASP B O 1
ATOM 2452 N N . GLU B 1 135 ? 7.84 7.191 -7.812 1 95.75 135 GLU B N 1
ATOM 2453 C CA . GLU B 1 135 ? 6.543 7.258 -8.477 1 95.75 135 GLU B CA 1
ATOM 2454 C C . GLU B 1 135 ? 6.191 5.926 -9.133 1 95.75 135 GLU B C 1
ATOM 2456 O O . GLU B 1 135 ? 5.066 5.441 -9 1 95.75 135 GLU B O 1
ATOM 2461 N N . HIS B 1 136 ? 7.199 5.422 -9.82 1 95.25 136 HIS B N 1
ATOM 2462 C CA . HIS B 1 136 ? 6.961 4.16 -10.516 1 95.25 136 HIS B CA 1
ATOM 2463 C C . HIS B 1 136 ? 6.578 3.055 -9.539 1 95.25 136 HIS B C 1
ATOM 2465 O O . HIS B 1 136 ? 5.578 2.359 -9.742 1 95.25 136 HIS B O 1
ATOM 2471 N N . ALA B 1 137 ? 7.336 2.936 -8.508 1 96.44 137 ALA B N 1
ATOM 2472 C CA . ALA B 1 137 ? 7.039 1.939 -7.484 1 96.44 137 ALA B CA 1
ATOM 2473 C C . ALA B 1 137 ? 5.676 2.201 -6.844 1 96.44 137 ALA B C 1
ATOM 2475 O O . ALA B 1 137 ? 4.906 1.269 -6.609 1 96.44 137 ALA B O 1
ATOM 2476 N N . ALA B 1 138 ? 5.391 3.439 -6.598 1 97.69 138 ALA B N 1
ATOM 2477 C CA . ALA B 1 138 ? 4.117 3.805 -5.98 1 97.69 138 ALA B CA 1
ATOM 2478 C C . ALA B 1 138 ? 2.941 3.42 -6.871 1 97.69 138 ALA B C 1
ATOM 2480 O O . ALA B 1 138 ? 1.939 2.885 -6.395 1 97.69 138 ALA B O 1
ATOM 2481 N N . TYR B 1 139 ? 3.092 3.65 -8.125 1 97.19 139 TYR B N 1
ATOM 2482 C CA . TYR B 1 139 ? 2.049 3.266 -9.07 1 97.19 139 TYR B CA 1
ATOM 2483 C C . TYR B 1 139 ? 1.836 1.757 -9.062 1 97.19 139 TYR B C 1
ATOM 2485 O O . TYR B 1 139 ? 0.697 1.283 -9.086 1 97.19 139 TYR B O 1
ATOM 2493 N N . MET B 1 140 ? 2.895 1.065 -9.047 1 97.88 140 MET B N 1
ATOM 2494 C CA . MET B 1 140 ? 2.801 -0.392 -9.055 1 97.88 140 MET B CA 1
ATOM 2495 C C . MET B 1 140 ? 2.152 -0.902 -7.77 1 97.88 140 MET B C 1
ATOM 2497 O O . MET B 1 140 ? 1.286 -1.776 -7.812 1 97.88 140 MET B O 1
ATOM 2501 N N . VAL B 1 141 ? 2.555 -0.35 -6.648 1 98.62 141 VAL B N 1
ATOM 2502 C CA . VAL B 1 141 ? 1.967 -0.744 -5.371 1 98.62 141 VAL B CA 1
ATOM 2503 C C . VAL B 1 141 ? 0.471 -0.438 -5.375 1 98.62 141 VAL B C 1
ATOM 2505 O O . VAL B 1 141 ? -0.338 -1.258 -4.934 1 98.62 141 VAL B O 1
ATOM 2508 N N . GLY B 1 142 ? 0.121 0.717 -5.836 1 98.31 142 GLY B N 1
ATOM 2509 C CA . GLY B 1 142 ? -1.286 1.058 -5.977 1 98.31 142 GLY B CA 1
ATOM 2510 C C . GLY B 1 142 ? -2.047 0.094 -6.863 1 98.31 142 GLY B C 1
ATOM 2511 O O . GLY B 1 142 ? -3.158 -0.323 -6.531 1 98.31 142 GLY B O 1
ATOM 2512 N N . TRP B 1 143 ? -1.466 -0.268 -8 1 97.94 143 TRP B N 1
ATOM 2513 C CA . TRP B 1 143 ? -2.109 -1.189 -8.93 1 97.94 143 TRP B CA 1
ATOM 2514 C C . TRP B 1 143 ? -2.338 -2.549 -8.281 1 97.94 143 TRP B C 1
ATOM 2516 O O . TRP B 1 143 ? -3.426 -3.119 -8.383 1 97.94 143 TRP B O 1
ATOM 2526 N N . VAL B 1 144 ? -1.348 -3.055 -7.633 1 98.5 144 VAL B N 1
ATOM 2527 C CA . VAL B 1 144 ? -1.481 -4.348 -6.977 1 98.5 144 VAL B CA 1
ATOM 2528 C C . VAL B 1 144 ? -2.572 -4.277 -5.91 1 98.5 144 VAL B C 1
ATOM 2530 O O . VAL B 1 144 ? -3.424 -5.164 -5.82 1 98.5 144 VAL B O 1
ATOM 2533 N N . ALA B 1 145 ? -2.576 -3.246 -5.137 1 97.88 145 ALA B N 1
ATOM 2534 C CA . ALA B 1 145 ? -3.572 -3.088 -4.078 1 97.88 145 ALA B CA 1
ATOM 2535 C C . ALA B 1 145 ? -4.984 -3.053 -4.652 1 97.88 145 ALA B C 1
ATOM 2537 O O . ALA B 1 145 ? -5.902 -3.656 -4.094 1 97.88 145 ALA B O 1
ATOM 2538 N N . LYS B 1 146 ? -5.102 -2.363 -5.703 1 95.88 146 LYS B N 1
ATOM 2539 C CA . LYS B 1 146 ? -6.387 -2.314 -6.398 1 95.88 146 LYS B CA 1
ATOM 2540 C C . LYS B 1 146 ? -6.855 -3.713 -6.785 1 95.88 146 LYS B C 1
ATOM 2542 O O . LYS B 1 146 ? -8.016 -4.07 -6.559 1 95.88 146 LYS B O 1
ATOM 2547 N N . CYS B 1 147 ? -6.02 -4.445 -7.367 1 95.56 147 CYS B N 1
ATOM 2548 C CA . CYS B 1 147 ? -6.336 -5.805 -7.789 1 95.56 147 CYS B CA 1
ATOM 2549 C C . CYS B 1 147 ? -6.746 -6.664 -6.594 1 95.56 147 CYS B C 1
ATOM 2551 O O . CYS B 1 147 ? -7.723 -7.41 -6.668 1 95.56 147 CYS B O 1
ATOM 2553 N N . CYS B 1 148 ? -6.027 -6.547 -5.516 1 94.31 148 CYS B N 1
ATOM 2554 C CA . CYS B 1 148 ? -6.359 -7.312 -4.316 1 94.31 148 CYS B CA 1
ATOM 2555 C C . CYS B 1 148 ? -7.754 -6.965 -3.812 1 94.31 148 CYS B C 1
ATOM 2557 O O . CYS B 1 148 ? -8.539 -7.855 -3.477 1 94.31 148 CYS B O 1
ATOM 2559 N N . TRP B 1 149 ? -8.008 -5.703 -3.752 1 91.12 149 TRP B N 1
ATOM 2560 C CA . TRP B 1 149 ? -9.32 -5.266 -3.27 1 91.12 149 TRP B CA 1
ATOM 2561 C C . TRP B 1 149 ? -10.43 -5.809 -4.156 1 91.12 149 TRP B C 1
ATOM 2563 O O . TRP B 1 149 ? -11.461 -6.27 -3.654 1 91.12 149 TRP B O 1
ATOM 2573 N N . LYS B 1 150 ? -10.211 -5.734 -5.383 1 89.56 150 LYS B N 1
ATOM 2574 C CA . LYS B 1 150 ? -11.219 -6.219 -6.32 1 89.56 150 LYS B CA 1
ATOM 2575 C C . LYS B 1 150 ? -11.562 -7.68 -6.051 1 89.56 150 LYS B C 1
ATOM 2577 O O . LYS B 1 150 ? -12.734 -8.07 -6.121 1 89.56 150 LYS B O 1
ATOM 2582 N N . VAL B 1 151 ? -10.594 -8.406 -5.801 1 88.62 151 VAL B N 1
ATOM 2583 C CA . VAL B 1 151 ? -10.805 -9.828 -5.539 1 88.62 151 VAL B CA 1
ATOM 2584 C C . VAL B 1 151 ? -11.484 -10.016 -4.188 1 88.62 151 VAL B C 1
ATOM 2586 O O . VAL B 1 151 ? -12.469 -10.75 -4.078 1 88.62 151 VAL B O 1
ATOM 2589 N N . LEU B 1 152 ? -11.031 -9.32 -3.207 1 86.44 152 LEU B N 1
ATOM 2590 C CA . LEU B 1 152 ? -11.492 -9.531 -1.841 1 86.44 152 LEU B CA 1
ATOM 2591 C C . LEU B 1 152 ? -12.914 -9.008 -1.662 1 86.44 152 LEU B C 1
ATOM 2593 O O . LEU B 1 152 ? -13.68 -9.531 -0.85 1 86.44 152 LEU B O 1
ATOM 2597 N N . GLN B 1 153 ? -13.219 -7.988 -2.379 1 79.19 153 GLN B N 1
ATOM 2598 C CA . GLN B 1 153 ? -14.547 -7.402 -2.236 1 79.19 153 GLN B CA 1
ATOM 2599 C C . GLN B 1 153 ? -15.469 -7.848 -3.367 1 79.19 153 GLN B C 1
ATOM 2601 O O . GLN B 1 153 ? -16.578 -7.34 -3.502 1 79.19 153 GLN B O 1
ATOM 2606 N N . ASN B 1 154 ? -15.039 -8.773 -4.145 1 74.38 154 ASN B N 1
ATOM 2607 C CA . ASN B 1 154 ? -15.797 -9.305 -5.27 1 74.38 154 ASN B CA 1
ATOM 2608 C C . ASN B 1 154 ? -16.25 -8.195 -6.211 1 74.38 154 ASN B C 1
ATOM 2610 O O . ASN B 1 154 ? -17.406 -8.18 -6.652 1 74.38 154 ASN B O 1
ATOM 2614 N N . GLU B 1 155 ? -15.555 -7.105 -6.234 1 57.16 155 GLU B N 1
ATOM 2615 C CA . GLU B 1 155 ? -15.828 -6.031 -7.184 1 57.16 155 GLU B CA 1
ATOM 2616 C C . GLU B 1 155 ? -15.617 -6.496 -8.625 1 57.16 155 GLU B C 1
ATOM 2618 O O . GLU B 1 155 ? -16.172 -5.918 -9.555 1 57.16 155 GLU B O 1
ATOM 2623 N N . ILE B 1 156 ? -14.914 -7.41 -8.969 1 51.5 156 ILE B N 1
ATOM 2624 C CA . ILE B 1 156 ? -14.617 -7.855 -10.328 1 51.5 156 ILE B CA 1
ATOM 2625 C C . ILE B 1 156 ? -15.891 -8.383 -10.992 1 51.5 156 ILE B C 1
ATOM 2627 O O . ILE B 1 156 ? -16.078 -8.219 -12.195 1 51.5 156 ILE B O 1
ATOM 2631 N N . TYR B 1 157 ? -16.844 -8.852 -10.281 1 41.91 157 TYR B N 1
ATOM 2632 C CA . TYR B 1 157 ? -17.984 -9.477 -10.945 1 41.91 157 TYR B CA 1
ATOM 2633 C C . TYR B 1 157 ? -18.859 -8.438 -11.625 1 41.91 157 TYR B C 1
ATOM 2635 O O . TYR B 1 157 ? -19.469 -8.719 -12.656 1 41.91 157 TYR B O 1
ATOM 2643 N N . LYS B 1 158 ? -19.109 -7.285 -10.984 1 40.94 158 LYS B N 1
ATOM 2644 C CA . LYS B 1 158 ? -20.125 -6.484 -11.672 1 40.94 158 LYS B CA 1
ATOM 2645 C C . LYS B 1 158 ? -19.609 -5.969 -13.008 1 40.94 158 LYS B C 1
ATOM 2647 O O . LYS B 1 158 ? -20.359 -5.406 -13.805 1 40.94 158 LYS B O 1
ATOM 2652 N N . GLU B 1 159 ? -18.406 -5.711 -13.242 1 38.38 159 GLU B N 1
ATOM 2653 C CA . GLU B 1 159 ? -18.188 -5.098 -14.547 1 38.38 159 GLU B CA 1
ATOM 2654 C C . GLU B 1 159 ? -18.625 -6.023 -15.68 1 38.38 159 GLU B C 1
ATOM 2656 O O . GLU B 1 159 ? -18.969 -5.562 -16.766 1 38.38 159 GLU B O 1
ATOM 2661 N N . ASN B 1 160 ? -18.297 -7.219 -15.648 1 35.5 160 ASN B N 1
ATOM 2662 C CA . ASN B 1 160 ? -18.656 -7.898 -16.891 1 35.5 160 ASN B CA 1
ATOM 2663 C C . ASN B 1 160 ? -20.156 -8.172 -16.969 1 35.5 160 ASN B C 1
ATOM 2665 O O . ASN B 1 160 ? -20.625 -8.82 -17.906 1 35.5 160 ASN B O 1
ATOM 2669 N N . ASP B 1 161 ? -20.938 -8.031 -15.977 1 35.91 161 ASP B N 1
ATOM 2670 C CA . ASP B 1 161 ? -22.312 -8.32 -16.375 1 35.91 161 ASP B CA 1
ATOM 2671 C C . ASP B 1 161 ? -22.844 -7.25 -17.328 1 35.91 161 ASP B C 1
ATOM 2673 O O . ASP B 1 161 ? -23.844 -7.465 -18.016 1 35.91 161 ASP B O 1
ATOM 2677 N N . GLU B 1 162 ? -22.453 -5.969 -17.297 1 35.03 162 GLU B N 1
ATOM 2678 C CA . GLU B 1 162 ? -23.141 -5.07 -18.234 1 35.03 162 GLU B CA 1
ATOM 2679 C C . GLU B 1 162 ? -22.703 -5.332 -19.672 1 35.03 162 GLU B C 1
ATOM 2681 O O . GLU B 1 162 ? -23.281 -4.785 -20.609 1 35.03 162 GLU B O 1
ATOM 2686 N N . SER B 1 163 ? -21.547 -5.844 -19.938 1 31.14 163 SER B N 1
ATOM 2687 C CA . SER B 1 163 ? -21.359 -5.977 -21.391 1 31.14 163 SER B CA 1
ATOM 2688 C C . SER B 1 163 ? -22.062 -7.207 -21.922 1 31.14 163 SER B C 1
ATOM 2690 O O . SER B 1 163 ? -22.016 -7.48 -23.125 1 31.14 163 SER B O 1
ATOM 2692 N N . LYS B 1 164 ? -22.578 -8.102 -21.094 1 30.53 164 LYS B N 1
ATOM 2693 C CA . LYS B 1 164 ? -23.297 -9.156 -21.797 1 30.53 164 LYS B CA 1
ATOM 2694 C C . LYS B 1 164 ? -24.734 -8.727 -22.094 1 30.53 164 LYS B C 1
ATOM 2696 O O . LYS B 1 164 ? -25.516 -9.508 -22.656 1 30.53 164 LYS B O 1
ATOM 2701 N N . ASP B 1 165 ? -25.203 -7.605 -21.641 1 27.12 165 ASP B N 1
ATOM 2702 C CA . ASP B 1 165 ? -26.453 -7.344 -22.344 1 27.12 165 ASP B CA 1
ATOM 2703 C C . ASP B 1 165 ? -26.203 -6.715 -23.703 1 27.12 165 ASP B C 1
ATOM 2705 O O . ASP B 1 165 ? -25.297 -5.883 -23.859 1 27.12 165 ASP B O 1
#

Secondary structure (DSSP, 8-state):
------------------SSSS---------EEEEE-SSSS-EEEEES-GGGTTTTEEETTTTTEEP---SS-SEEEEEEEEETTT--EEEEEEE--SS---SHHHHHHHHHHHHHHHHHHHHHHT----SSS-HHHHHHHHHHHHHHHHHHTT-HHHHHHHTT-/------------------SSSS---------EEEEE-SSSS-EEEEES-GGGTTTTEEETTTTTEEP---SS-SEEEEEEEEETTT--EEEEEEE--SS---SHHHHHHHHHHHHHHHHHHHHHHT----SSS-HHHHHHHHHHHHHHHHHHTT-HHHHHHHT--

Foldseek 3Di:
DDPPPPDDPPVQVQPQDDDPHPRNGSLSLQAKDWDDDPPDQAIEIEGADCVVPQPFKFAPVPVRHTDDDDPDDFKDKDAFMAGPPVRGTFIYIYGHDDDQDDDDVNLVRLLVNLLVRLVRRCVVVVNDDDPVPCVVVVVSSVVSSVVNCCSNVVVVPPPPVVVVD/DDPPPPDPPPVLVQPQDDDPHPRPPSLSLQAKDWDDDPPDQAIEIEGADCVVPQPFKFAPVPVRHTDDDDPDDFKDKDAFMAGPPVRGTFIYIYGHDDDQDDDDVNLVRLLVRLLVRLVRRCVVVVNDDDPVPCVVVVVSSVVSSVVNCCSNVVVVPPPPVVVVD

Sequence (330 aa):
MGTLLKGFTNHLCRFIAFRNGSPWLEIIVIMLKEFNCEIYPRKLWVATSFEDVKDKFVCHKNDEKPIEKYEDGNAYTYQCVMHKKSKKYGTLILFVFEGEVLGSDIVKRIAHESLHAVNSIFNELGIEYDLSNDEHAAYMVGWVAKCCWKVLQNEIYKENDESKDMGTLLKGFTNHLCRFIAFRNGSPWLEIIVIMLKEFNCEIYPRKLWVATSFEDVKDKFVCHKNDEKPIEKYEDGNAYTYQCVMHKKSKKYGTLILFVFEGEVLGSDIVKRIAHESLHAVNSIFNELGIEYDLSNDEHAAYMVGWVAKCCWKVLQNEIYKENDESKD

Nearest PDB structures (foldseek):
  5cw4-assembly1_A  TM=2.914E-01  e=3.111E-01  Camponotus floridanus
  5cw5-assembly2_C  TM=2.918E-01  e=3.539E-01  Camponotus floridanus
  2hc2-assembly1_A  TM=5.351E-01  e=4.945E+00  Homo sapiens
  5cw4-assembly1_A  TM=2.911E-01  e=3.144E-01  Camponotus floridanus
  5cw5-assembly2_C  TM=2.913E-01  e=3.575E-01  Camponotus floridanus

Organism: NCBI:txid679189